Protein 1V74 (pdb70)

Foldseek 3Di:
DFDPQPDDQDHLVQLQVAVVQLVLQVQPDPDDDPVSSVVSVVSVVCLVPDPQWAWFAAAVVQPCWIWIAHPVSQKIWIAHNVGHTHYMHHQDCVDPVSVCCVVHVHD/DPLCVLVVLLVCLLVVVDFLVRSLVVLVVVLVVCPPPPPHDPLSNVLSVQLNVLSVLEDCDPPRDPSRDYRVVSSVSSVVSCVVSVD

InterPro domains:
  IPR016128 Pyosin/cloacin translocation domain [PF03515] (1-309)
  IPR016128 Pyosin/cloacin translocation domain [PF06958] (454-590)
  IPR024440 Colicin D, C-terminal [PF11429] (604-684)
  IPR024575 Cloacin/colicin [PR01295] (144-161)
  IPR024575 Cloacin/colicin [PR01295] (179-198)
  IPR036302 Pyosin/cloacin translocation domain superfamily [SSF69369] (10-311)
  IPR036302 Pyosin/cloacin translocation domain superfamily [SSF69369] (368-619)
  IPR037178 Colicin D, C-terminal domain superfamily [G3DSA:3.10.450.200] (591-697)
  IPR038233 Colicin D/E5 nuclease domain superfamily [SSF102824] (591-697)

Nearest PDB structures (foldseek):
  1tfo-assembly1_A  TM=1.006E+00  e=5.653E-20  Escherichia coli
  5znm-assembly1_A  TM=9.883E-01  e=1.160E-19  Escherichia coli
  5znm-assembly1_B  TM=9.888E-01  e=2.087E-19  Escherichia coli
  1tfk-assembly1_A  TM=1.008E+00  e=7.707E-19  Escherichia coli
  8ey4-assembly1_A  TM=6.887E-01  e=1.406E-03  Escherichia coli O32:H37

B-factor: mean 27.79, std 9.63, range [14.47, 69.94]

Structure (mmCIF, N/CA/C/O backbone):
data_1V74
#
_entry.id   1V74
#
_cell.length_a   62.057
_cell.length_b   62.057
_cell.length_c   147.934
_cell.angle_alpha   90.00
_cell.angle_beta   90.00
_cell.angle_gamma   90.00
#
_symmetry.space_group_name_H-M   'P 41 21 2'
#
loop_
_entity.id
_entity.type
_entity.pdbx_description
1 polymer 'Colicin D'
2 polymer 'Colicin D immunity protein'
3 non-polymer 'PENTAETHYLENE GLYCOL'
4 water water
#
loop_
_atom_site.group_PDB
_atom_site.id
_atom_site.type_symbol
_atom_site.label_atom_id
_atom_site.label_alt_id
_atom_site.label_comp_id
_atom_site.label_asym_id
_atom_site.label_entity_id
_atom_site.label_seq_id
_atom_site.pdbx_PDB_ins_code
_atom_site.Cartn_x
_atom_site.Cartn_y
_atom_site.Cartn_z
_atom_site.occupancy
_atom_site.B_iso_or_equiv
_atom_site.auth_seq_id
_atom_site.auth_comp_id
_atom_site.auth_asym_id
_atom_site.auth_atom_id
_atom_site.pdbx_PDB_model_num
ATOM 1 N N . LEU A 1 1 ? 24.969 13.428 30.692 1.00 48.09 591 LEU A N 1
ATOM 2 C CA . LEU A 1 1 ? 24.044 12.661 29.808 1.00 47.58 591 LEU A CA 1
ATOM 3 C C . LEU A 1 1 ? 22.785 13.482 29.543 1.00 47.03 591 LEU A C 1
ATOM 4 O O . LEU A 1 1 ? 21.951 13.670 30.431 1.00 47.42 591 LEU A O 1
ATOM 9 N N . ASN A 1 2 ? 22.658 13.962 28.310 1.00 45.49 592 ASN A N 1
ATOM 10 C CA . ASN A 1 2 ? 21.523 14.781 27.894 1.00 43.72 592 ASN A CA 1
ATOM 11 C C . ASN A 1 2 ? 20.148 14.152 28.109 1.00 42.01 592 ASN A C 1
ATOM 12 O O . ASN A 1 2 ? 20.015 12.942 28.295 1.00 41.61 592 ASN A O 1
ATOM 17 N N . ASP A 1 3 ? 19.128 15.005 28.069 1.00 39.24 593 ASP A N 1
ATOM 18 C CA . ASP A 1 3 ? 17.738 14.594 28.224 1.00 35.45 593 ASP A CA 1
ATOM 19 C C . ASP A 1 3 ? 17.340 13.727 27.025 1.00 33.03 593 ASP A C 1
ATOM 20 O O . ASP A 1 3 ? 17.895 13.869 25.934 1.00 34.19 593 ASP A O 1
ATOM 25 N N . PRO A 1 4 ? 16.372 12.818 27.210 1.00 30.73 594 PRO A N 1
ATOM 26 C CA . PRO A 1 4 ? 15.918 11.942 26.124 1.00 29.02 594 PRO A CA 1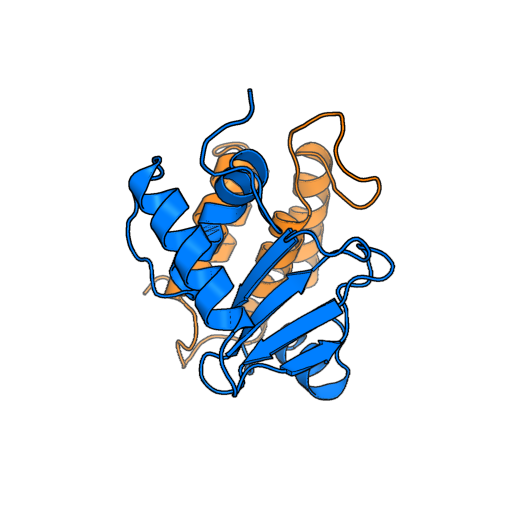
ATOM 27 C C . PRO A 1 4 ? 15.425 12.707 24.894 1.00 28.35 594 PRO A C 1
ATOM 28 O O . PRO A 1 4 ? 15.477 12.194 23.777 1.00 28.84 594 PRO A O 1
ATOM 32 N N . LEU A 1 5 ? 14.942 13.931 25.102 1.00 27.63 595 LEU A N 1
ATOM 33 C CA . LEU A 1 5 ? 14.447 14.748 23.997 1.00 25.07 595 LEU A CA 1
ATOM 34 C C . LEU A 1 5 ? 15.556 15.518 23.290 1.00 24.76 595 LEU A C 1
ATOM 35 O O . LEU A 1 5 ? 15.303 16.217 22.311 1.00 26.02 595 LEU A O 1
ATOM 40 N N . ASP A 1 6 ? 16.784 15.401 23.785 1.00 23.13 596 ASP A N 1
ATOM 41 C CA . ASP A 1 6 ? 17.905 16.075 23.142 1.00 23.60 596 ASP A CA 1
ATOM 42 C C . ASP A 1 6 ? 18.510 15.132 22.111 1.00 23.69 596 ASP A C 1
ATOM 43 O O . ASP A 1 6 ? 19.243 14.212 22.464 1.00 23.79 596 ASP A O 1
ATOM 48 N N . SER A 1 7 ? 18.192 15.353 20.840 1.00 22.47 597 SER A N 1
ATOM 49 C CA . SER A 1 7 ? 18.726 14.524 19.771 1.00 22.76 597 SER A CA 1
ATOM 50 C C . SER A 1 7 ? 18.333 15.106 18.427 1.00 21.74 597 SER A C 1
ATOM 51 O O . SER A 1 7 ? 17.334 15.824 18.315 1.00 21.22 597 SER A O 1
ATOM 54 N N . GLY A 1 8 ? 19.119 14.786 17.406 1.00 17.82 598 GLY A N 1
ATOM 55 C CA . GLY A 1 8 ? 18.832 15.287 16.077 1.00 18.76 598 GLY A CA 1
ATOM 56 C C . GLY A 1 8 ? 18.750 16.801 16.045 1.00 18.75 598 GLY A C 1
ATOM 57 O O . GLY A 1 8 ? 19.670 17.490 16.481 1.00 18.40 598 GLY A O 1
ATOM 58 N N . ARG A 1 9 ? 17.631 17.321 15.552 1.00 18.61 599 ARG A N 1
ATOM 59 C CA . ARG A 1 9 ? 17.445 18.763 15.436 1.00 19.47 599 ARG A CA 1
ATOM 60 C C . ARG A 1 9 ? 16.835 19.398 16.673 1.00 20.81 599 ARG A C 1
ATOM 61 O O . ARG A 1 9 ? 16.605 20.608 16.692 1.00 22.09 599 ARG A O 1
ATOM 69 N N . PHE A 1 10 ? 16.580 18.600 17.704 1.00 20.20 600 PHE A N 1
ATOM 70 C CA . PHE A 1 10 ? 15.917 19.117 18.895 1.00 21.80 600 PHE A CA 1
ATOM 71 C C . PHE A 1 10 ? 16.648 19.060 20.225 1.00 22.11 600 PHE A C 1
ATOM 72 O O . PHE A 1 10 ? 17.644 18.357 20.398 1.00 20.50 600 PHE A O 1
ATOM 80 N N . SER A 1 11 ? 16.110 19.831 21.164 1.00 22.96 601 SER A N 1
ATOM 81 C CA . SER A 1 11 ? 16.587 19.874 22.536 1.00 23.26 601 SER A CA 1
ATOM 82 C C . SER A 1 11 ? 15.298 20.062 23.328 1.00 23.40 601 SER A C 1
ATOM 83 O O . SER A 1 11 ? 14.381 20.747 22.865 1.00 20.42 601 SER A O 1
ATOM 86 N N . ARG A 1 12 ? 15.208 19.438 24.498 1.00 22.17 602 ARG A N 1
ATOM 87 C CA . ARG A 1 12 ? 14.019 19.573 25.326 1.00 23.03 602 ARG A CA 1
ATOM 88 C C . ARG A 1 12 ? 13.795 21.053 25.626 1.00 23.17 602 ARG A C 1
ATOM 89 O O . ARG A 1 12 ? 12.666 21.532 25.646 1.00 21.99 602 ARG A O 1
ATOM 97 N N . LYS A 1 13 ? 14.886 21.773 25.854 1.00 22.43 603 LYS A N 1
ATOM 98 C CA . LYS A 1 13 ? 14.803 23.193 26.173 1.00 24.56 603 LYS A CA 1
ATOM 99 C C . LYS A 1 13 ? 14.067 23.993 25.094 1.00 22.42 603 LYS A C 1
ATOM 100 O O . LYS A 1 13 ? 13.123 24.728 25.396 1.00 21.60 603 LYS A O 1
ATOM 106 N N . GLN A 1 14 ? 14.487 23.838 23.840 1.00 19.77 604 GLN A N 1
ATOM 107 C CA . GLN A 1 14 ? 13.860 24.562 22.735 1.00 18.91 604 GLN A CA 1
ATOM 108 C C . GLN A 1 14 ? 12.396 24.168 22.547 1.00 19.58 604 GLN A C 1
ATOM 109 O O . GLN A 1 14 ? 11.553 25.025 22.290 1.00 18.45 604 GLN A O 1
ATOM 115 N N . LEU A 1 15 ? 12.094 22.876 22.664 1.00 17.78 605 LEU A N 1
ATOM 116 C CA . LEU A 1 15 ? 10.714 22.406 22.525 1.00 18.24 605 LEU A CA 1
ATOM 117 C C . LEU A 1 15 ? 9.830 23.026 23.610 1.00 19.15 605 LEU A C 1
ATOM 118 O O . LEU A 1 15 ? 8.674 23.381 23.360 1.00 18.56 605 LEU A O 1
ATOM 123 N N . ASP A 1 16 ? 10.378 23.146 24.818 1.00 19.15 606 ASP A N 1
ATOM 124 C CA . ASP A 1 16 ? 9.638 23.716 25.937 1.00 20.27 606 ASP A CA 1
ATOM 125 C C . ASP A 1 16 ? 9.332 25.189 25.663 1.00 21.53 606 ASP A C 1
ATOM 126 O O . ASP A 1 16 ? 8.207 25.646 25.870 1.00 20.93 606 ASP A O 1
ATOM 131 N N . LYS A 1 17 ? 10.336 25.921 25.189 1.00 19.99 607 LYS A N 1
ATOM 132 C CA . LYS A 1 17 ? 10.181 27.339 24.867 1.00 22.97 607 LYS A CA 1
ATOM 133 C C . LYS A 1 17 ? 9.130 27.589 23.795 1.00 21.15 607 LYS A C 1
ATOM 134 O O . LYS A 1 17 ? 8.459 28.619 23.804 1.00 19.87 607 LYS A O 1
ATOM 140 N N . LYS A 1 18 ? 9.009 26.656 22.858 1.00 21.05 608 LYS A N 1
ATOM 141 C CA . LYS A 1 18 ? 8.085 26.825 21.744 1.00 20.67 608 LYS A CA 1
ATOM 142 C C . LYS A 1 18 ? 6.793 26.017 21.782 1.00 21.09 608 LYS A C 1
ATOM 143 O O . LYS A 1 18 ? 6.022 26.045 20.820 1.00 21.88 608 LYS A O 1
ATOM 149 N N . TYR A 1 19 ? 6.547 25.311 22.880 1.00 19.52 609 TYR A N 1
ATOM 150 C CA . TYR A 1 19 ? 5.339 24.498 22.998 1.00 20.87 609 TYR A CA 1
ATOM 151 C C . TYR A 1 19 ? 4.078 25.329 22.755 1.00 20.99 609 TYR A C 1
ATOM 152 O O . TYR A 1 19 ? 3.048 24.805 22.329 1.00 20.80 609 TYR A O 1
ATOM 161 N N . LYS A 1 20 ? 4.164 26.624 23.030 1.00 18.98 610 LYS A N 1
ATOM 162 C CA . LYS A 1 20 ? 3.037 27.529 22.827 1.00 17.96 610 LYS A CA 1
ATOM 163 C C . LYS A 1 20 ? 2.492 27.455 21.394 1.00 17.16 610 LYS A C 1
ATOM 164 O O . LYS A 1 20 ? 1.351 27.845 21.134 1.00 17.15 610 LYS A O 1
ATOM 170 N N . HIS A 1 21 ? 3.313 26.963 20.467 1.00 17.59 611 HIS A N 1
ATOM 171 C CA . HIS A 1 21 ? 2.906 26.832 19.063 1.00 18.47 611 HIS A CA 1
ATOM 172 C C . HIS A 1 21 ? 2.412 25.422 18.725 1.00 18.73 611 HIS A C 1
ATOM 173 O O . HIS A 1 21 ? 1.940 25.175 17.615 1.00 20.55 611 HIS A O 1
ATOM 180 N N . ALA A 1 22 ? 2.522 24.499 19.674 1.00 19.32 612 ALA A N 1
ATOM 181 C CA . ALA A 1 22 ? 2.104 23.119 19.433 1.00 21.34 612 ALA A CA 1
ATOM 182 C C . ALA A 1 22 ? 0.671 23.008 18.920 1.00 21.90 612 ALA A C 1
ATOM 183 O O . ALA A 1 22 ? 0.346 22.087 18.173 1.00 22.91 612 ALA A O 1
ATOM 185 N N . GLY A 1 23 ? -0.178 23.947 19.325 1.00 22.23 613 GLY A N 1
ATOM 186 C CA . GLY A 1 23 ? -1.565 23.931 18.898 1.00 22.41 613 GLY A CA 1
ATOM 187 C C . GLY A 1 23 ? -1.729 24.104 17.403 1.00 23.14 613 GLY A C 1
ATOM 188 O O . GLY A 1 23 ? -2.742 23.698 16.835 1.00 24.19 613 GLY A O 1
ATOM 189 N N . ASP A 1 24 ? -0.739 24.711 16.758 1.00 21.38 614 ASP A N 1
ATOM 190 C CA . ASP A 1 24 ? -0.797 24.915 15.315 1.00 20.96 614 ASP A CA 1
ATOM 191 C C . ASP A 1 24 ? -0.494 23.617 14.579 1.00 19.39 614 ASP A C 1
ATOM 192 O O . ASP A 1 24 ? -0.781 23.490 13.391 1.00 19.39 614 ASP A O 1
ATOM 197 N N . PHE A 1 25 ? 0.088 22.661 15.296 1.00 20.84 615 PHE A N 1
ATOM 198 C CA . PHE A 1 25 ? 0.464 21.378 14.715 1.00 22.46 615 PHE A CA 1
ATOM 199 C C . PHE A 1 25 ? -0.410 20.212 15.181 1.00 23.81 615 PHE A C 1
ATOM 200 O O . PHE A 1 25 ? 0.066 19.079 15.301 1.00 22.13 615 PHE A O 1
ATOM 208 N N . GLY A 1 26 ? -1.680 20.497 15.455 1.00 23.39 616 GLY A N 1
ATOM 209 C CA . GLY A 1 26 ? -2.600 19.454 15.881 1.00 26.26 616 GLY A CA 1
ATOM 210 C C . GLY A 1 26 ? -2.493 18.949 17.312 1.00 28.60 616 GLY A C 1
ATOM 211 O O . GLY A 1 26 ? -3.060 17.906 17.639 1.00 29.37 616 GLY A O 1
ATOM 212 N N . ILE A 1 27 ? -1.776 19.666 18.169 1.00 27.10 617 ILE A N 1
ATOM 213 C CA . ILE A 1 27 ? -1.641 19.244 19.559 1.00 28.24 617 ILE A CA 1
ATOM 214 C C . ILE A 1 27 ? -2.369 20.220 20.482 1.00 30.81 617 ILE A C 1
ATOM 215 O O . ILE A 1 27 ? -1.826 21.261 20.859 1.00 30.31 617 ILE A O 1
ATOM 220 N N . SER A 1 28 ? -3.601 19.874 20.847 1.00 31.10 618 SER A N 1
ATOM 221 C CA . SER A 1 28 ? -4.418 20.732 21.697 1.00 31.31 618 SER A CA 1
ATOM 222 C C . SER A 1 28 ? -4.158 20.598 23.193 1.00 31.97 618 SER A C 1
ATOM 223 O O . SER A 1 28 ? -4.726 21.345 23.986 1.00 31.43 618 SER A O 1
ATOM 226 N N . ASP A 1 29 ? -3.307 19.655 23.584 1.00 31.44 619 ASP A N 1
ATOM 227 C CA . ASP A 1 29 ? -3.011 19.464 24.999 1.00 30.65 619 ASP A CA 1
ATOM 228 C C . ASP A 1 29 ? -2.588 20.786 25.636 1.00 30.76 619 ASP A C 1
ATOM 229 O O . ASP A 1 29 ? -1.681 21.458 25.146 1.00 28.97 619 ASP A O 1
ATOM 234 N N . THR A 1 30 ? -3.251 21.161 26.726 1.00 28.60 620 THR A N 1
ATOM 235 C CA . THR A 1 30 ? -2.927 22.409 27.408 1.00 29.66 620 THR A CA 1
ATOM 236 C C . THR A 1 30 ? -1.758 22.229 28.366 1.00 29.63 620 THR A C 1
ATOM 237 O O . THR A 1 30 ? -1.046 23.183 28.674 1.00 29.02 620 THR A O 1
ATOM 241 N N . LYS A 1 31 ? -1.559 21.002 28.835 1.00 29.26 621 LYS A N 1
ATOM 242 C CA . LYS A 1 31 ? -0.473 20.718 29.758 1.00 31.14 621 LYS A CA 1
ATOM 243 C C . LYS A 1 31 ? 0.855 20.560 29.033 1.00 29.92 621 LYS A C 1
ATOM 244 O O . LYS A 1 31 ? 0.921 19.960 27.962 1.00 29.34 621 LYS A O 1
ATOM 250 N N . LYS A 1 32 ? 1.909 21.110 29.624 1.00 28.74 622 LYS A N 1
ATOM 251 C CA . LYS A 1 32 ? 3.241 21.023 29.046 1.00 29.33 622 LYS A CA 1
ATOM 252 C C . LYS A 1 32 ? 4.101 20.125 29.925 1.00 29.23 622 LYS A C 1
ATOM 253 O O . LYS A 1 32 ? 4.529 20.524 31.004 1.00 30.55 622 LYS A O 1
ATOM 259 N N . ASN A 1 33 ? 4.334 18.903 29.464 1.00 29.64 623 ASN A N 1
ATOM 260 C CA . ASN A 1 33 ? 5.145 17.941 30.198 1.00 29.45 623 ASN A CA 1
ATOM 261 C C . ASN A 1 33 ? 5.917 17.101 29.190 1.00 29.51 623 ASN A C 1
ATOM 262 O O . ASN A 1 33 ? 5.818 17.331 27.988 1.00 28.52 623 ASN A O 1
ATOM 267 N N . ARG A 1 34 ? 6.683 16.129 29.674 1.00 30.30 624 ARG A N 1
ATOM 268 C CA . ARG A 1 34 ? 7.464 15.286 28.778 1.00 31.45 624 ARG A CA 1
ATOM 269 C C . ARG A 1 34 ? 6.612 14.661 27.679 1.00 30.90 624 ARG A C 1
ATOM 270 O O . ARG A 1 34 ? 7.014 14.643 26.514 1.00 30.30 624 ARG A O 1
ATOM 278 N N . GLU A 1 35 ? 5.434 14.159 28.040 1.00 29.53 625 GLU A N 1
ATOM 279 C CA . GLU A 1 35 ? 4.562 13.531 27.055 1.00 29.36 625 GLU A CA 1
ATOM 280 C C . GLU A 1 35 ? 4.129 14.486 25.948 1.00 27.22 625 GLU A C 1
ATOM 281 O O . GLU A 1 35 ? 4.213 14.149 24.767 1.00 26.71 625 GLU A O 1
ATOM 287 N N . THR A 1 36 ? 3.665 15.675 26.320 1.00 24.40 626 THR A N 1
ATOM 288 C CA . THR A 1 36 ? 3.215 16.634 25.313 1.00 23.77 626 THR A CA 1
ATOM 289 C C . THR A 1 36 ? 4.375 17.253 24.534 1.00 23.09 626 THR A C 1
ATOM 290 O O . THR A 1 36 ? 4.229 17.581 23.355 1.00 23.70 626 THR A O 1
ATOM 294 N N . LEU A 1 37 ? 5.526 17.414 25.180 1.00 21.50 627 LEU A N 1
ATOM 295 C CA . LEU A 1 37 ? 6.680 17.957 24.474 1.00 22.09 627 LEU A CA 1
ATOM 296 C C . LEU A 1 37 ? 7.102 16.925 23.427 1.00 21.48 627 LEU A C 1
ATOM 297 O O . LEU A 1 37 ? 7.563 17.275 22.342 1.00 21.27 627 LEU A O 1
ATOM 302 N N . THR A 1 38 ? 6.931 15.650 23.761 1.00 21.73 628 THR A N 1
ATOM 303 C CA . THR A 1 38 ? 7.270 14.568 22.843 1.00 22.14 628 THR A CA 1
ATOM 304 C C . THR A 1 38 ? 6.296 14.583 21.669 1.00 22.39 628 THR A C 1
ATOM 305 O O . THR A 1 38 ? 6.692 14.382 20.520 1.00 22.88 628 THR A O 1
ATOM 309 N N . L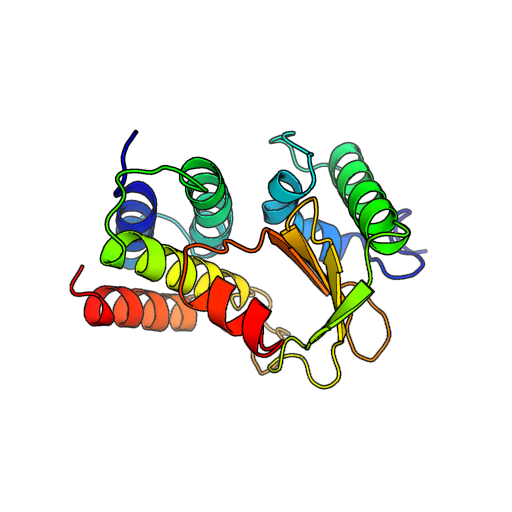YS A 1 39 ? 5.019 14.822 21.955 1.00 22.18 629 LYS A N 1
ATOM 310 C CA . LYS A 1 39 ? 4.026 14.884 20.890 1.00 22.24 629 LYS A CA 1
ATOM 311 C C . LYS A 1 39 ? 4.392 16.015 19.933 1.00 21.37 629 LYS A C 1
ATOM 312 O O . LYS A 1 39 ? 4.288 15.869 18.716 1.00 20.77 629 LYS A O 1
ATOM 318 N N . PHE A 1 40 ? 4.820 17.141 20.501 1.00 20.09 630 PHE A N 1
AT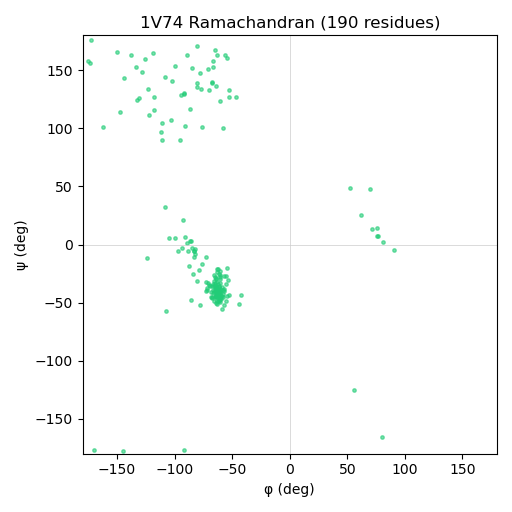OM 319 C CA . PHE A 1 40 ? 5.211 18.318 19.726 1.00 19.56 630 PHE A CA 1
ATOM 320 C C . PHE A 1 40 ? 6.421 17.974 18.854 1.00 18.96 630 PHE A C 1
ATOM 321 O O . PHE A 1 40 ? 6.417 18.236 17.651 1.00 21.48 630 PHE A O 1
ATOM 329 N N . ARG A 1 41 ? 7.439 17.365 19.461 1.00 18.84 631 ARG A N 1
ATOM 330 C CA . ARG A 1 41 ? 8.656 16.965 18.746 1.00 18.79 631 ARG A CA 1
ATOM 331 C C . ARG A 1 41 ? 8.267 16.068 17.569 1.00 19.64 631 ARG A C 1
ATOM 332 O O . ARG A 1 41 ? 8.698 16.290 16.432 1.00 19.69 631 ARG A O 1
ATOM 340 N N . ASP A 1 42 ? 7.432 15.068 17.834 1.00 19.19 632 ASP A N 1
ATOM 341 C CA . ASP A 1 42 ? 6.993 14.163 16.773 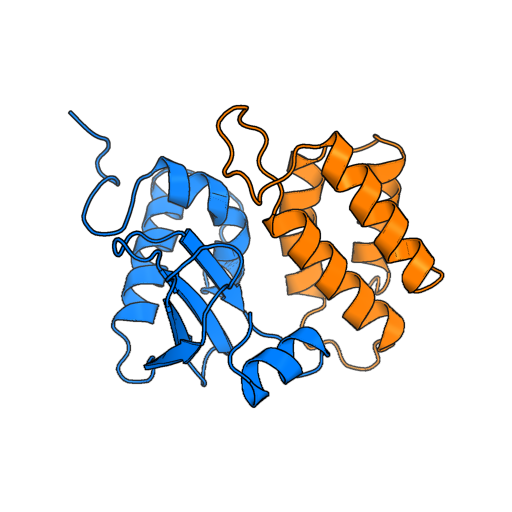1.00 20.71 632 ASP A CA 1
ATOM 342 C C . ASP A 1 42 ? 6.221 14.895 15.673 1.00 21.37 632 ASP A C 1
ATOM 343 O O . ASP A 1 42 ? 6.382 14.597 14.488 1.00 22.01 632 ASP A O 1
ATOM 348 N N . ALA A 1 43 ? 5.377 15.847 16.063 1.00 20.78 633 ALA A N 1
ATOM 349 C CA . ALA A 1 43 ? 4.584 16.601 15.092 1.00 19.94 633 ALA A CA 1
ATOM 350 C C . ALA A 1 43 ? 5.463 17.462 14.189 1.00 19.91 633 ALA A C 1
ATOM 351 O O . ALA A 1 43 ? 5.164 17.646 13.007 1.00 20.56 633 ALA A O 1
ATOM 353 N N . ILE A 1 44 ? 6.541 18.001 14.745 1.00 19.86 634 ILE A N 1
ATOM 354 C CA . ILE A 1 44 ? 7.450 18.819 13.955 1.00 19.71 634 ILE A CA 1
ATOM 355 C C . ILE A 1 44 ? 8.161 17.924 12.934 1.00 20.55 634 ILE A C 1
ATOM 356 O O . ILE A 1 44 ? 8.275 18.278 11.759 1.00 18.66 634 ILE A O 1
ATOM 361 N N . GLU A 1 45 ? 8.632 16.763 13.383 1.00 23.83 635 GLU A N 1
ATOM 362 C CA . GLU A 1 45 ? 9.309 15.825 12.488 1.00 25.75 635 GLU A CA 1
ATOM 363 C C . GLU A 1 45 ? 8.364 15.385 11.371 1.00 24.76 635 GLU A C 1
ATOM 364 O O . GLU A 1 45 ? 8.775 15.243 10.219 1.00 23.41 635 GLU A O 1
ATOM 370 N N . GLU A 1 46 ? 7.098 15.158 11.717 1.00 25.49 636 GLU A N 1
ATOM 371 C CA . GLU A 1 46 ? 6.107 14.744 10.729 1.00 25.74 636 GLU A CA 1
ATOM 372 C C . GLU A 1 46 ? 5.922 15.839 9.682 1.00 24.31 636 GLU A C 1
ATOM 373 O O . GLU A 1 46 ? 5.771 15.553 8.490 1.00 23.17 636 GLU A O 1
ATOM 379 N N . HIS A 1 47 ? 5.944 17.092 10.128 1.00 21.18 637 HIS A N 1
ATOM 380 C CA . HIS A 1 47 ? 5.817 18.226 9.216 1.00 21.27 637 HIS A CA 1
ATOM 381 C C . HIS A 1 47 ? 7.011 18.237 8.265 1.00 20.79 637 HIS A C 1
ATOM 382 O O . HIS A 1 47 ? 6.851 18.308 7.051 1.00 22.39 637 HIS A O 1
ATOM 389 N N . LEU A 1 48 ? 8.212 18.166 8.828 1.00 21.34 638 LEU A N 1
ATOM 390 C CA . LEU A 1 48 ? 9.431 18.192 8.028 1.00 22.44 638 LEU A CA 1
ATOM 391 C C . LEU A 1 48 ? 9.557 17.023 7.052 1.00 22.92 638 LEU A C 1
ATOM 392 O O . LEU A 1 48 ? 10.055 17.191 5.942 1.00 22.11 638 LEU A O 1
ATOM 397 N N . SER A 1 49 ? 9.106 15.844 7.471 1.00 24.39 639 SER A N 1
ATOM 398 C CA . SER A 1 49 ? 9.194 14.646 6.645 1.00 25.51 639 SER A CA 1
ATOM 399 C C . SER A 1 49 ? 8.078 14.503 5.620 1.00 25.98 639 SER A C 1
ATOM 400 O O . SER A 1 49 ? 8.128 13.617 4.776 1.00 27.44 639 SER A O 1
ATOM 403 N N . ASP A 1 50 ? 7.073 15.367 5.696 1.00 26.44 640 ASP A N 1
ATOM 404 C CA . ASP A 1 50 ? 5.946 15.314 4.768 1.00 27.21 640 ASP A CA 1
ATOM 405 C C . ASP A 1 50 ? 6.422 15.588 3.344 1.00 27.80 640 ASP A C 1
ATOM 406 O O . ASP A 1 50 ? 7.215 16.501 3.113 1.00 24.77 640 ASP A O 1
ATOM 411 N N . LYS A 1 51 ? 5.938 14.803 2.387 1.00 28.36 641 LYS A N 1
ATOM 412 C CA . LYS A 1 51 ? 6.334 15.004 0.997 1.00 29.95 641 LYS A CA 1
ATOM 413 C C . LYS A 1 51 ? 5.836 16.354 0.486 1.00 28.53 641 LYS A C 1
ATOM 414 O O . LYS A 1 51 ? 6.454 16.956 -0.389 1.00 28.79 641 LYS A O 1
ATOM 420 N N . ASP A 1 52 ? 4.729 16.839 1.044 1.00 26.59 642 ASP A N 1
ATOM 421 C CA . ASP A 1 52 ? 4.177 18.122 0.617 1.00 25.30 642 ASP A CA 1
ATOM 422 C C . ASP A 1 52 ? 4.852 19.324 1.276 1.00 24.29 642 ASP A C 1
ATOM 423 O O . ASP A 1 52 ? 4.522 20.475 0.968 1.00 24.39 642 ASP A O 1
ATOM 428 N N . THR A 1 53 ? 5.780 19.063 2.191 1.00 21.96 643 THR A N 1
ATOM 429 C CA . THR A 1 53 ? 6.496 20.143 2.861 1.00 21.25 643 THR A CA 1
ATOM 430 C C . THR A 1 53 ? 7.764 20.421 2.057 1.00 21.70 643 THR A C 1
ATOM 431 O O . THR A 1 53 ? 8.511 19.498 1.728 1.00 20.83 643 THR A O 1
ATOM 435 N N . VAL A 1 54 ? 7.993 21.692 1.733 1.00 20.11 644 VAL A N 1
ATOM 436 C CA . VAL A 1 54 ? 9.159 22.083 0.946 1.00 20.60 644 VAL A CA 1
ATOM 437 C C . VAL A 1 54 ? 9.807 23.355 1.480 1.00 20.42 644 VAL A C 1
ATOM 438 O O . VAL A 1 54 ? 9.189 24.101 2.245 1.00 21.08 644 VAL A O 1
ATOM 442 N N . GLU A 1 55 ? 11.046 23.605 1.063 1.00 18.97 645 GLU A N 1
ATOM 443 C CA . GLU A 1 55 ? 11.755 24.801 1.499 1.00 18.61 645 GLU A CA 1
ATOM 444 C C . GLU A 1 55 ? 11.086 26.033 0.913 1.00 18.98 645 GLU A C 1
ATOM 445 O O . GLU A 1 55 ? 10.672 26.031 -0.246 1.00 18.09 645 GLU A O 1
ATOM 451 N N . LYS A 1 56 ? 10.975 27.085 1.716 1.00 17.70 646 LYS A N 1
ATOM 452 C CA . LYS A 1 56 ? 10.374 28.320 1.241 1.00 18.30 646 LYS A CA 1
ATOM 453 C C . LYS A 1 56 ? 10.719 29.500 2.125 1.00 18.34 646 LYS A C 1
ATOM 454 O O . LYS A 1 56 ? 10.147 29.669 3.198 1.00 19.33 646 LYS A O 1
ATOM 460 N N . GLY A 1 57 ? 11.679 30.300 1.675 1.00 19.27 647 GLY A N 1
ATOM 461 C CA . GLY A 1 57 ? 12.053 31.489 2.413 1.00 20.98 647 GLY A CA 1
ATOM 462 C C . GLY A 1 57 ? 12.968 31.341 3.610 1.00 22.90 647 GLY A C 1
ATOM 463 O O . GLY A 1 57 ? 13.597 30.299 3.830 1.00 20.09 647 GLY A O 1
ATOM 464 N N . THR A 1 58 ? 13.022 32.411 4.397 1.00 21.71 648 THR A N 1
ATOM 465 C CA . THR A 1 58 ? 13.878 32.464 5.567 1.00 21.46 648 THR A CA 1
ATOM 466 C C . THR A 1 58 ? 13.277 33.360 6.646 1.00 22.14 648 THR A C 1
ATOM 467 O O . THR A 1 58 ? 12.331 34.111 6.397 1.00 23.96 648 THR A O 1
ATOM 471 N N . TYR A 1 59 ? 13.823 33.252 7.853 1.00 22.84 649 TYR A N 1
ATOM 472 C CA . TYR A 1 59 ? 13.417 34.080 8.985 1.00 21.74 649 TYR A CA 1
ATOM 473 C C . TYR A 1 59 ? 14.681 34.924 9.115 1.00 21.75 649 TYR A C 1
ATOM 474 O O . TYR A 1 59 ? 15.615 34.555 9.824 1.00 20.30 649 TYR A O 1
ATOM 483 N N . ARG A 1 60 ? 14.706 36.052 8.407 1.00 21.77 650 ARG A N 1
ATOM 484 C CA . ARG A 1 60 ? 15.885 36.910 8.356 1.00 25.21 650 ARG A CA 1
ATOM 485 C C . ARG A 1 60 ? 16.670 37.182 9.633 1.00 24.13 650 ARG A C 1
ATOM 486 O O . ARG A 1 60 ? 17.902 37.150 9.608 1.00 25.06 650 ARG A O 1
ATOM 494 N N . ARG A 1 61 ? 15.986 37.454 10.739 1.00 22.52 651 ARG A N 1
ATOM 495 C CA . ARG A 1 61 ? 16.686 37.721 11.993 1.00 23.89 651 ARG A CA 1
ATOM 496 C C . ARG A 1 61 ? 17.630 36.580 12.362 1.00 24.26 651 ARG A C 1
ATOM 497 O O . ARG A 1 61 ? 18.687 36.802 12.946 1.00 22.48 651 ARG A O 1
ATOM 505 N N . GLU A 1 62 ? 17.243 35.356 12.020 1.00 23.75 652 GLU A N 1
ATOM 506 C CA . GLU A 1 62 ? 18.084 34.194 12.291 1.00 24.55 652 GLU A CA 1
ATOM 507 C C . GLU A 1 62 ? 18.864 33.956 10.994 1.00 26.18 652 GLU A C 1
ATOM 508 O O . GLU A 1 62 ? 18.411 33.246 10.098 1.00 25.62 652 GLU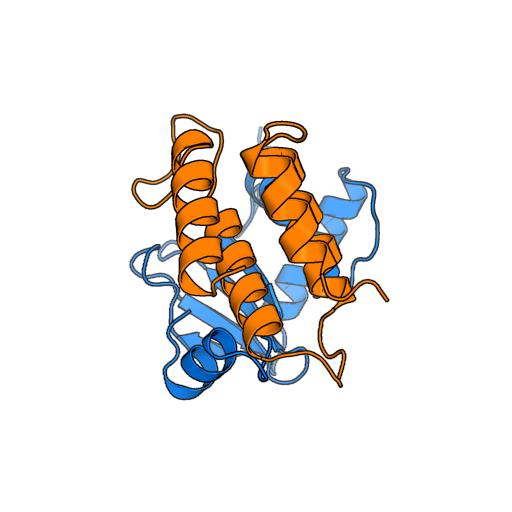 A O 1
ATOM 514 N N . LYS A 1 63 ? 20.032 34.585 10.899 1.00 28.76 653 LYS A N 1
ATOM 515 C CA . LYS A 1 63 ? 20.880 34.498 9.713 1.00 29.42 653 LYS A CA 1
ATOM 516 C C . LYS A 1 63 ? 21.106 33.110 9.144 1.00 27.43 653 LYS A C 1
ATOM 517 O O . LYS A 1 63 ? 21.539 32.206 9.849 1.00 26.10 653 LYS A O 1
ATOM 523 N N . GLY A 1 64 ? 20.831 32.960 7.850 1.00 26.61 654 GLY A N 1
ATOM 524 C CA . GLY A 1 64 ? 21.039 31.687 7.186 1.00 25.42 654 GLY A CA 1
ATOM 525 C C . GLY A 1 64 ? 19.987 30.635 7.468 1.00 24.96 654 GLY A C 1
ATOM 526 O O . GLY A 1 64 ? 20.134 29.483 7.059 1.00 23.69 654 GLY A O 1
ATOM 527 N N . SER A 1 65 ? 18.923 31.023 8.163 1.00 23.39 655 SER A N 1
ATOM 528 C CA . SER A 1 65 ? 17.858 30.082 8.480 1.00 21.95 655 SER A CA 1
ATOM 529 C C . SER A 1 65 ? 17.060 29.727 7.227 1.00 21.55 655 SER A C 1
ATOM 530 O O . SER A 1 65 ? 16.953 30.524 6.297 1.00 21.61 655 SER A O 1
ATOM 533 N N . LYS A 1 66 ? 16.509 28.520 7.206 1.00 19.81 656 LYS A N 1
ATOM 534 C CA . LYS A 1 66 ? 15.693 28.072 6.085 1.00 18.95 656 LYS A CA 1
ATOM 535 C C . LYS A 1 66 ? 14.342 27.678 6.660 1.00 19.08 656 LYS A C 1
ATOM 536 O O . LYS A 1 66 ? 14.268 26.997 7.681 1.00 19.77 656 LYS A O 1
ATOM 542 N N . VAL A 1 67 ? 13.278 28.131 6.011 1.00 19.58 657 VAL A N 1
ATOM 543 C CA . VAL A 1 67 ? 11.927 27.839 6.453 1.00 18.14 657 VAL A CA 1
ATOM 544 C C . VAL A 1 67 ? 11.336 26.738 5.591 1.00 18.91 657 VAL A C 1
ATOM 545 O O . VAL A 1 67 ? 11.551 26.709 4.378 1.00 18.89 657 VAL A O 1
ATOM 549 N N . TYR A 1 68 ? 10.598 25.831 6.221 1.00 17.93 658 TYR A N 1
ATOM 550 C CA . TYR A 1 68 ? 9.963 24.725 5.513 1.00 17.72 658 TYR A CA 1
ATOM 551 C C . TYR A 1 68 ? 8.456 24.857 5.668 1.00 17.82 658 TYR A C 1
ATOM 552 O O . TYR A 1 68 ? 7.916 24.774 6.768 1.00 19.46 658 TYR A O 1
ATOM 561 N N . PHE A 1 69 ? 7.796 25.072 4.535 1.00 18.43 659 PHE A N 1
ATOM 562 C CA . PHE A 1 69 ? 6.360 25.308 4.458 1.00 18.86 659 PHE A CA 1
ATOM 563 C C . PHE A 1 69 ? 5.527 24.166 3.873 1.00 20.19 659 PHE A C 1
ATOM 564 O O . PHE A 1 69 ? 5.963 23.471 2.956 1.00 20.64 659 PHE A O 1
ATOM 572 N N . ASN A 1 70 ? 4.322 23.991 4.412 1.00 21.25 660 ASN A N 1
ATOM 573 C CA . ASN A 1 70 ? 3.382 22.972 3.937 1.00 22.55 660 ASN A CA 1
ATOM 574 C C . ASN A 1 70 ? 2.101 23.711 3.541 1.00 23.84 660 ASN A C 1
ATOM 575 O O . ASN A 1 70 ? 1.398 24.246 4.398 1.00 24.06 660 ASN A O 1
ATOM 580 N N . PRO A 1 71 ? 1.787 23.754 2.233 1.00 24.64 661 PRO A N 1
ATOM 581 C CA . PRO A 1 71 ? 0.596 24.436 1.706 1.00 25.61 661 PRO A CA 1
ATOM 582 C C . PRO A 1 71 ? -0.744 23.915 2.218 1.00 27.05 661 PRO A C 1
ATOM 583 O O . PRO A 1 71 ? -1.744 24.631 2.182 1.00 28.25 661 PRO A O 1
ATOM 587 N N . ASN A 1 72 ? -0.764 22.672 2.684 1.00 26.14 662 ASN A N 1
ATOM 588 C CA . ASN A 1 72 ? -1.996 22.062 3.177 1.00 27.41 662 ASN A CA 1
ATOM 589 C C . ASN A 1 72 ? -2.358 22.535 4.578 1.00 26.50 662 ASN A C 1
ATOM 590 O O . ASN A 1 72 ? -3.482 22.977 4.816 1.00 26.45 662 ASN A O 1
ATOM 595 N N . THR A 1 73 ? -1.405 22.442 5.501 1.00 23.79 663 THR A N 1
ATOM 596 C CA . THR A 1 73 ? -1.634 22.871 6.877 1.00 22.37 663 THR A CA 1
ATOM 597 C C . THR A 1 73 ? -1.321 24.358 7.041 1.00 21.76 663 THR A C 1
ATOM 598 O O . THR A 1 73 ? -1.761 24.986 8.002 1.00 22.78 663 THR A O 1
ATOM 602 N N . MET A 1 74 ? -0.560 24.910 6.099 1.00 21.92 664 MET A N 1
ATOM 603 C CA . MET A 1 74 ? -0.147 26.314 6.138 1.00 22.92 664 MET A CA 1
ATOM 604 C C . MET A 1 74 ? 0.895 26.551 7.241 1.00 22.79 664 MET A C 1
ATOM 605 O O . MET A 1 74 ? 1.200 27.693 7.593 1.00 21.93 664 MET A O 1
ATOM 610 N N . ASN A 1 75 ? 1.455 25.473 7.779 1.00 21.15 665 ASN A N 1
ATOM 611 C CA . ASN A 1 75 ? 2.462 25.613 8.823 1.00 20.87 665 ASN A CA 1
ATOM 612 C C . ASN A 1 75 ? 3.863 25.819 8.273 1.00 20.22 665 ASN A C 1
ATOM 613 O O . ASN A 1 75 ? 4.184 25.382 7.170 1.00 19.95 665 ASN A O 1
ATOM 618 N N . VAL A 1 76 ? 4.689 26.502 9.056 1.00 20.39 666 VAL A N 1
ATOM 619 C CA . VAL A 1 76 ? 6.080 26.730 8.700 1.00 19.02 666 VAL A CA 1
ATOM 620 C C . VAL A 1 76 ? 6.909 26.296 9.895 1.00 20.48 666 VAL A C 1
ATOM 621 O O . VAL A 1 76 ? 6.464 26.395 11.046 1.00 20.47 666 VAL A O 1
ATOM 625 N N . VAL A 1 77 ? 8.105 25.800 9.618 1.00 18.76 667 VAL A N 1
ATOM 626 C CA . VAL A 1 77 ? 9.025 25.402 10.667 1.00 18.22 667 VAL A CA 1
ATOM 627 C C . VAL A 1 77 ? 10.346 26.053 10.286 1.00 19.09 667 VAL A C 1
ATOM 628 O O . VAL A 1 77 ? 10.826 25.895 9.161 1.00 18.50 667 VAL A O 1
ATOM 632 N N . ILE A 1 78 ? 10.914 26.807 11.217 1.00 18.43 668 ILE A N 1
ATOM 633 C CA . ILE A 1 78 ? 12.169 27.498 10.975 1.00 17.54 668 ILE A CA 1
ATOM 634 C C . ILE A 1 78 ? 13.341 26.663 11.469 1.00 18.88 668 ILE A C 1
ATOM 635 O O . ILE A 1 78 ? 13.357 26.219 12.613 1.00 19.63 668 ILE A O 1
ATOM 640 N N . ILE A 1 79 ? 14.317 26.466 10.592 1.00 19.59 669 ILE A N 1
ATOM 641 C CA . ILE A 1 79 ? 15.516 25.699 10.900 1.00 17.64 669 ILE A CA 1
ATOM 642 C C . ILE A 1 79 ? 16.722 26.624 10.773 1.00 18.12 669 ILE A C 1
ATOM 643 O O . ILE A 1 79 ? 16.897 27.291 9.755 1.00 16.90 669 ILE A O 1
ATOM 648 N N . LYS A 1 80 ? 17.537 26.675 11.823 1.00 18.01 670 LYS A N 1
ATOM 649 C CA . LYS A 1 80 ? 18.722 27.528 11.844 1.00 19.61 670 LYS A CA 1
ATOM 650 C C . LYS A 1 80 ? 19.720 27.059 10.795 1.00 19.32 670 LYS A C 1
ATOM 651 O O . LYS A 1 80 ? 19.583 25.962 10.247 1.00 18.41 670 LYS A O 1
ATOM 657 N N . SER A 1 81 ? 20.723 27.882 10.509 1.00 18.51 671 SER A N 1
ATOM 658 C CA . SER A 1 81 ? 21.719 27.499 9.512 1.00 20.59 671 SER A CA 1
ATOM 659 C C . SER A 1 81 ? 22.445 26.213 9.917 1.00 20.28 671 SER A C 1
ATOM 660 O O . SER A 1 81 ? 22.934 25.481 9.057 1.00 20.65 671 SER A O 1
ATOM 663 N N . ASN A 1 82 ? 22.512 25.930 11.216 1.00 19.32 672 ASN A N 1
ATOM 664 C CA . ASN A 1 82 ? 23.189 24.713 11.666 1.00 19.88 672 ASN A CA 1
ATOM 665 C C . ASN A 1 82 ? 22.261 23.500 11.654 1.00 20.04 672 ASN A C 1
ATOM 666 O O . ASN A 1 82 ? 22.653 22.406 12.061 1.00 19.36 672 ASN A O 1
ATOM 671 N N . GLY A 1 83 ? 21.030 23.701 11.192 1.00 19.42 673 GLY A N 1
ATOM 672 C CA . GLY A 1 83 ? 20.084 22.601 11.106 1.00 17.58 673 GLY A CA 1
ATOM 673 C C . GLY A 1 83 ? 19.197 22.359 12.311 1.00 17.96 673 GLY A C 1
ATOM 674 O O . GLY A 1 83 ? 18.314 21.506 12.263 1.00 18.74 673 GLY A O 1
ATOM 675 N N . GLU A 1 84 ? 19.418 23.099 13.390 1.00 17.32 674 GLU A N 1
ATOM 676 C CA . GLU A 1 84 ? 18.615 22.922 14.592 1.00 20.10 674 GLU A CA 1
ATOM 677 C C . GLU A 1 84 ? 17.244 23.579 14.475 1.00 20.40 674 GLU A C 1
ATOM 678 O O . GLU A 1 84 ? 17.080 24.603 13.808 1.00 19.65 674 GLU A O 1
ATOM 684 N N . PHE A 1 85 ? 16.262 22.973 15.132 1.00 19.41 675 PHE A N 1
ATOM 685 C CA . PHE A 1 85 ? 14.897 23.485 15.135 1.00 18.81 675 PHE A CA 1
ATOM 686 C C . PHE A 1 85 ? 14.843 24.782 15.943 1.00 17.84 675 PHE A C 1
ATOM 687 O O . PHE A 1 85 ? 15.376 24.847 17.051 1.00 16.84 675 PHE A O 1
ATOM 695 N N . LEU A 1 86 ? 14.201 25.808 15.394 1.00 17.88 676 LEU A N 1
ATOM 696 C CA . LEU A 1 86 ? 14.073 27.090 16.092 1.00 18.92 676 LEU A CA 1
ATOM 697 C C . LEU A 1 86 ? 12.647 27.309 16.579 1.00 19.06 676 LEU A C 1
ATOM 698 O O . LEU A 1 86 ? 12.408 27.510 17.770 1.00 19.49 676 LEU A O 1
ATOM 703 N N . SER A 1 87 ? 11.700 27.276 15.648 1.00 18.91 677 SER A N 1
ATOM 704 C CA . SER A 1 87 ? 10.301 27.503 15.991 1.00 19.21 677 SER A CA 1
ATOM 705 C C . SER A 1 87 ? 9.411 27.162 14.799 1.00 18.88 677 SER A C 1
ATOM 706 O O . SER A 1 87 ? 9.890 26.697 13.765 1.00 18.08 677 SER A O 1
ATOM 709 N N . GLY A 1 88 ? 8.112 27.397 14.955 1.00 19.09 678 GLY A N 1
ATOM 710 C CA . GLY A 1 88 ? 7.166 27.119 13.892 1.00 18.38 678 GLY A CA 1
ATOM 711 C C . GLY A 1 88 ? 5.771 27.573 14.277 1.00 19.26 678 GLY A C 1
ATOM 712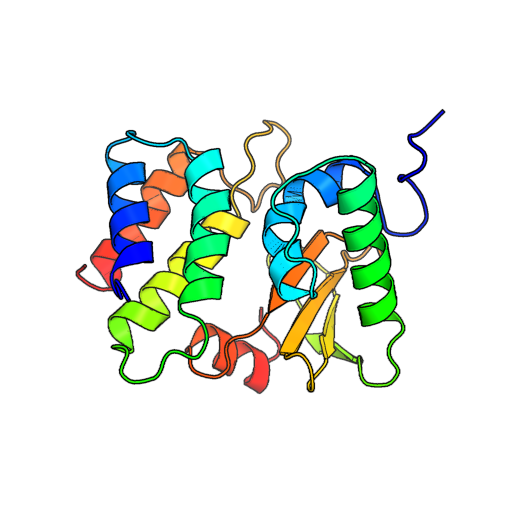 O O . GLY A 1 88 ? 5.472 27.733 15.461 1.00 20.14 678 GLY A O 1
ATOM 713 N N . TRP A 1 89 ? 4.917 27.797 13.285 1.00 18.90 679 TRP A N 1
ATOM 714 C CA . TRP A 1 89 ? 3.549 28.228 13.543 1.00 19.42 679 TRP A CA 1
ATOM 715 C C . TRP A 1 89 ? 2.754 28.236 12.250 1.00 20.43 679 TRP A C 1
ATOM 716 O O . TRP A 1 89 ? 3.301 27.974 11.177 1.00 19.91 679 TRP A O 1
ATOM 727 N N . LYS A 1 90 ? 1.462 28.536 12.349 1.00 20.73 680 LYS A N 1
ATOM 728 C CA . LYS A 1 90 ? 0.612 28.545 11.171 1.00 21.58 680 LYS A CA 1
ATOM 729 C C . LYS A 1 90 ? 0.538 29.922 10.509 1.00 23.32 680 LYS A C 1
ATOM 730 O O . LYS A 1 90 ? 0.316 30.938 11.169 1.00 23.53 680 LYS A O 1
ATOM 736 N N . ILE A 1 91 ? 0.748 29.938 9.196 1.00 21.73 681 ILE A N 1
ATOM 737 C CA . ILE A 1 91 ? 0.697 31.155 8.398 1.00 22.09 681 ILE A CA 1
ATOM 738 C C . ILE A 1 91 ? -0.764 31.535 8.158 1.00 24.15 681 ILE A C 1
ATOM 739 O O . ILE A 1 91 ? -1.573 30.677 7.814 1.00 24.13 681 ILE A O 1
ATOM 744 N N . ASN A 1 92 ? -1.103 32.808 8.344 1.00 25.19 682 ASN A N 1
ATOM 745 C CA . ASN A 1 92 ? -2.471 33.261 8.095 1.00 26.52 682 ASN A CA 1
ATOM 746 C C . ASN A 1 92 ? -2.462 34.003 6.761 1.00 27.25 682 ASN A C 1
ATOM 747 O O . ASN A 1 92 ? -1.965 35.124 6.668 1.00 26.84 682 ASN A O 1
ATOM 752 N N . PRO A 1 93 ? -3.022 33.387 5.709 1.00 28.74 683 PRO A N 1
ATOM 753 C CA . PRO A 1 93 ? -3.058 34.010 4.382 1.00 29.90 683 PRO A CA 1
ATOM 754 C C . PRO A 1 93 ? -3.835 35.321 4.291 1.00 30.40 683 PRO A C 1
ATOM 755 O O . PRO A 1 93 ? -3.617 36.104 3.370 1.00 31.21 683 PRO A O 1
ATOM 759 N N . ASP A 1 94 ? -4.731 35.561 5.245 1.00 30.78 684 ASP A N 1
ATOM 760 C CA . ASP A 1 94 ? -5.544 36.775 5.235 1.00 31.99 684 ASP A CA 1
ATOM 761 C C . ASP A 1 94 ? -4.874 38.005 5.821 1.00 31.17 684 ASP A C 1
ATOM 762 O O . ASP A 1 94 ? -5.392 39.110 5.688 1.00 32.91 684 ASP A O 1
ATOM 767 N N . ALA A 1 95 ? -3.729 37.818 6.468 1.00 30.27 685 ALA A N 1
ATOM 768 C CA . ALA A 1 95 ? -3.005 38.931 7.078 1.00 28.53 685 ALA A CA 1
ATOM 769 C C . ALA A 1 95 ? -1.859 39.398 6.191 1.00 28.60 685 ALA A C 1
ATOM 770 O O . ALA A 1 95 ? -1.322 38.624 5.398 1.00 28.53 685 ALA A O 1
ATOM 772 N N . ASP A 1 96 ? -1.478 40.663 6.332 1.00 28.44 686 ASP A N 1
ATOM 773 C CA . ASP A 1 96 ? -0.392 41.205 5.530 1.00 29.46 686 ASP A CA 1
ATOM 774 C C . ASP A 1 96 ? 0.913 40.442 5.732 1.00 28.08 686 ASP A C 1
ATOM 775 O O . ASP A 1 96 ? 1.669 40.257 4.785 1.00 27.87 686 ASP A O 1
ATOM 780 N N . ASN A 1 97 ? 1.181 39.999 6.958 1.00 26.91 687 ASN A N 1
ATOM 781 C CA . ASN A 1 97 ? 2.403 39.242 7.220 1.00 26.72 687 ASN A CA 1
ATOM 782 C C . ASN A 1 97 ? 2.357 37.935 6.439 1.00 24.93 687 ASN A C 1
ATOM 783 O O . ASN A 1 97 ? 3.347 37.534 5.825 1.00 23.18 687 ASN A O 1
ATOM 788 N N . GLY A 1 98 ? 1.199 37.280 6.470 1.00 24.25 688 GLY A N 1
ATOM 789 C CA . GLY A 1 98 ? 1.031 36.023 5.762 1.00 24.66 688 GLY A CA 1
ATOM 790 C C . GLY A 1 98 ? 1.221 36.177 4.266 1.00 26.24 688 GLY A C 1
ATOM 791 O O . GLY A 1 98 ? 1.936 35.396 3.632 1.00 25.82 688 GLY A O 1
ATOM 792 N N . ARG A 1 99 ? 0.583 37.191 3.692 1.00 26.72 689 ARG A N 1
ATOM 793 C CA . ARG A 1 99 ? 0.700 37.428 2.263 1.00 28.54 689 ARG A CA 1
ATOM 794 C C . ARG A 1 99 ? 2.133 37.755 1.871 1.00 27.91 689 ARG A C 1
ATOM 795 O O . ARG A 1 99 ? 2.623 37.271 0.852 1.00 29.08 689 ARG A O 1
ATOM 803 N N . ILE A 1 100 ? 2.806 38.571 2.675 1.00 26.18 690 ILE A N 1
ATOM 804 C CA . ILE A 1 100 ? 4.188 38.933 2.380 1.00 25.99 690 ILE A CA 1
ATOM 805 C C . ILE A 1 100 ? 5.048 37.680 2.299 1.00 24.67 690 ILE A C 1
ATOM 806 O O . ILE A 1 100 ? 5.888 37.550 1.412 1.00 24.32 690 ILE A O 1
ATOM 811 N N . TYR A 1 101 ? 4.840 36.754 3.229 1.00 23.95 691 TYR A N 1
ATOM 812 C CA . TYR A 1 101 ? 5.613 35.517 3.226 1.00 23.79 691 TYR A CA 1
ATOM 813 C C . TYR A 1 101 ? 5.333 34.696 1.970 1.00 23.73 691 TYR A C 1
ATOM 814 O O . TYR A 1 101 ? 6.255 34.263 1.281 1.00 24.84 691 TYR A O 1
ATOM 823 N N . LEU A 1 102 ? 4.055 34.481 1.680 1.00 25.36 692 LEU A N 1
ATOM 824 C CA . LEU A 1 102 ? 3.664 33.702 0.511 1.00 24.81 692 LEU A CA 1
ATOM 825 C C . LEU A 1 102 ? 4.219 34.277 -0.788 1.00 24.31 692 LEU A C 1
ATOM 826 O O . LEU A 1 102 ? 4.660 33.532 -1.665 1.00 22.74 692 LEU A O 1
ATOM 831 N N . GLU A 1 103 ? 4.208 35.602 -0.902 1.00 23.94 693 GLU A N 1
ATOM 832 C CA . GLU A 1 103 ? 4.697 36.272 -2.102 1.00 24.59 693 GLU A CA 1
ATOM 833 C C . GLU A 1 103 ? 6.214 36.420 -2.188 1.00 23.55 693 GLU A C 1
ATOM 834 O O . GLU A 1 103 ? 6.776 36.393 -3.282 1.00 24.49 693 GLU A O 1
ATOM 840 N N . THR A 1 104 ? 6.880 36.564 -1.045 1.00 22.07 694 THR A N 1
ATOM 841 C CA . THR A 1 104 ? 8.323 36.789 -1.047 1.00 20.79 694 THR A CA 1
ATOM 842 C C . THR A 1 104 ? 9.198 35.828 -0.255 1.00 20.74 694 THR A C 1
ATOM 843 O O . THR A 1 104 ? 10.423 35.867 -0.379 1.00 17.00 694 THR A O 1
ATOM 847 N N . GLY A 1 105 ? 8.588 34.987 0.572 1.00 21.43 695 GLY A N 1
ATOM 848 C CA . GLY A 1 105 ? 9.373 34.054 1.362 1.00 21.27 695 GLY A CA 1
ATOM 849 C C . GLY A 1 105 ? 9.974 34.672 2.616 1.00 23.50 695 GLY A C 1
ATOM 850 O O . GLY A 1 105 ? 10.699 34.002 3.359 1.00 21.72 695 GLY A O 1
ATOM 851 N N . GLU A 1 106 ? 9.683 35.948 2.859 1.00 23.13 696 GLU A N 1
ATOM 852 C CA . GLU A 1 106 ? 10.203 36.630 4.040 1.00 24.32 696 GLU A CA 1
ATOM 853 C C . GLU A 1 106 ? 9.280 36.400 5.226 1.00 24.88 696 GLU A C 1
ATOM 854 O O . GLU A 1 106 ? 8.125 36.835 5.218 1.00 24.07 696 GLU A O 1
ATOM 860 N N . LEU A 1 107 ? 9.793 35.727 6.250 1.00 25.08 697 LEU A N 1
ATOM 861 C CA . LEU A 1 107 ? 8.999 35.444 7.438 1.00 26.48 697 LEU A CA 1
ATOM 862 C C . LEU A 1 107 ? 9.354 36.405 8.572 1.00 27.42 697 LEU A C 1
ATOM 863 O O . LEU A 1 107 ? 10.465 36.970 8.550 1.00 27.97 697 LEU A O 1
ATOM 868 N N . MET B 2 1 ? -17.733 35.711 20.312 1.00 57.34 1 MET B N 1
ATOM 869 C CA . MET B 2 1 ? -16.251 35.600 20.210 1.00 57.04 1 MET B CA 1
ATOM 870 C C . MET B 2 1 ? -15.596 36.971 20.315 1.00 54.70 1 MET B C 1
ATOM 871 O O . MET B 2 1 ? -15.629 37.756 19.367 1.00 56.32 1 MET B O 1
ATOM 876 N N . ASN B 2 2 ? -15.003 37.253 21.471 1.00 50.91 2 ASN B N 1
ATOM 877 C CA . ASN B 2 2 ? -14.340 38.532 21.697 1.00 46.77 2 ASN B CA 1
ATOM 878 C C . ASN B 2 2 ? -13.249 38.770 20.661 1.00 44.48 2 ASN B C 1
ATOM 879 O O . ASN B 2 2 ? -12.145 38.234 20.764 1.00 42.64 2 ASN B O 1
ATOM 884 N N . LYS B 2 3 ? -13.571 39.584 19.663 1.00 41.51 3 LYS B N 1
ATOM 885 C CA . LYS B 2 3 ? -12.641 39.890 18.589 1.00 40.27 3 LYS B CA 1
ATOM 886 C C . LYS B 2 3 ? -11.505 40.807 19.015 1.00 38.11 3 LYS B C 1
ATOM 887 O O . LYS B 2 3 ? -10.542 40.989 18.275 1.00 37.59 3 LYS B O 1
ATOM 893 N N . MET B 2 4 ? -11.615 41.381 20.207 1.00 35.23 4 MET B N 1
ATOM 894 C CA . MET B 2 4 ? -10.582 42.276 20.724 1.00 33.69 4 MET B CA 1
ATOM 895 C C . MET B 2 4 ? -9.662 41.556 21.706 1.00 30.36 4 MET B C 1
ATOM 896 O O . MET B 2 4 ? -8.792 42.174 22.312 1.00 30.11 4 MET B O 1
ATOM 901 N N . ALA B 2 5 ? -9.860 40.249 21.850 1.00 28.09 5 ALA B N 1
ATOM 902 C CA . ALA B 2 5 ? -9.081 39.430 22.775 1.00 26.66 5 ALA B CA 1
ATOM 903 C C . ALA B 2 5 ? -7.573 39.693 22.768 1.00 24.69 5 ALA B C 1
ATOM 904 O O . ALA B 2 5 ? -6.970 39.914 23.820 1.00 25.16 5 ALA B O 1
ATOM 906 N N . MET B 2 6 ? -6.959 39.671 21.592 1.00 23.95 6 MET B N 1
ATOM 907 C CA . MET B 2 6 ? -5.521 39.899 21.505 1.00 22.54 6 MET B CA 1
ATOM 908 C C . MET B 2 6 ? -5.121 41.304 21.918 1.00 23.88 6 MET B C 1
ATOM 909 O O . MET B 2 6 ? -4.061 41.506 22.510 1.00 21.19 6 MET B O 1
ATOM 914 N N . ILE B 2 7 ? -5.972 42.275 21.610 1.00 26.35 7 ILE B N 1
ATOM 915 C CA . ILE B 2 7 ? -5.687 43.654 21.972 1.00 26.89 7 ILE B CA 1
ATOM 916 C C . ILE B 2 7 ? -5.838 43.828 23.483 1.00 25.61 7 ILE B C 1
ATOM 917 O O . ILE B 2 7 ? -5.050 44.532 24.115 1.00 24.33 7 ILE B O 1
ATOM 922 N N . ASP B 2 8 ? -6.841 43.172 24.061 1.00 25.56 8 ASP B N 1
ATOM 923 C CA . ASP B 2 8 ? -7.060 43.246 25.503 1.00 26.39 8 ASP B CA 1
ATOM 924 C C . ASP B 2 8 ? -5.866 42.622 26.217 1.00 25.58 8 ASP B C 1
ATOM 925 O O 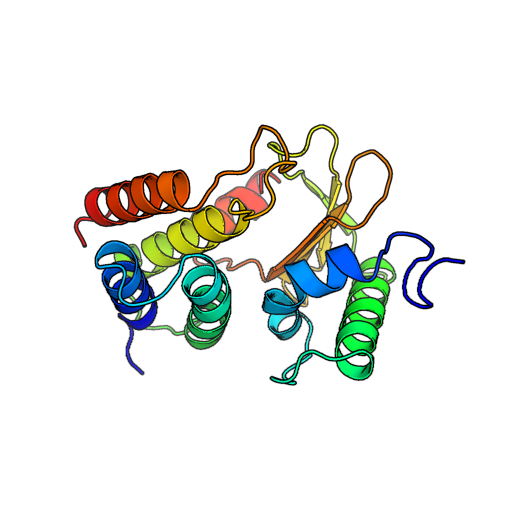. ASP B 2 8 ? -5.443 43.096 27.271 1.00 25.25 8 ASP B O 1
ATOM 930 N N . LEU B 2 9 ? -5.329 41.549 25.644 1.00 24.02 9 LEU B N 1
ATOM 931 C CA . LEU B 2 9 ? -4.174 40.891 26.236 1.00 22.41 9 LEU B CA 1
ATOM 932 C C . LEU B 2 9 ? -3.011 41.876 26.287 1.00 20.21 9 LEU B C 1
ATOM 933 O O . LEU B 2 9 ? -2.342 42.007 27.304 1.00 21.89 9 LEU B O 1
ATOM 938 N N . ALA B 2 10 ? -2.777 42.563 25.177 1.00 20.93 10 ALA B N 1
ATOM 939 C CA . ALA B 2 10 ? -1.693 43.532 25.087 1.00 22.29 10 ALA B CA 1
ATOM 940 C C . ALA B 2 10 ? -1.833 44.625 26.143 1.00 23.34 10 ALA B C 1
ATOM 941 O O . ALA B 2 10 ? -0.838 45.073 26.719 1.00 23.07 10 ALA B O 1
ATOM 943 N N . LYS B 2 11 ? -3.066 45.058 26.393 1.00 23.51 11 LYS B N 1
ATOM 944 C CA . LYS B 2 11 ? -3.304 46.095 27.388 1.00 21.94 11 LYS B CA 1
ATOM 945 C C . LYS B 2 11 ? -3.041 45.569 28.794 1.00 21.56 11 LYS B C 1
ATOM 946 O O . LYS B 2 11 ? -2.541 46.302 29.647 1.00 19.03 11 LYS B O 1
ATOM 952 N N . LEU B 2 12 ? -3.372 44.303 29.044 1.00 20.47 12 LEU B N 1
ATOM 953 C CA . LEU B 2 12 ? -3.112 43.731 30.362 1.00 21.64 12 LEU B CA 1
ATOM 954 C C . LEU B 2 12 ? -1.601 43.704 30.561 1.00 20.47 12 LEU B C 1
ATOM 955 O O . LEU B 2 12 ? -1.102 43.969 31.653 1.00 21.41 12 LEU B O 1
ATOM 960 N N . PHE B 2 13 ? -0.879 43.394 29.489 1.00 18.79 13 PHE B N 1
ATOM 961 C CA . PHE B 2 13 ? 0.574 43.323 29.544 1.00 18.12 13 PHE B CA 1
ATOM 962 C C . PHE B 2 13 ? 1.235 44.678 29.781 1.00 18.07 13 PHE B C 1
ATOM 963 O O . PHE B 2 13 ? 2.143 44.794 30.605 1.00 17.56 13 PHE B O 1
ATOM 971 N N . LEU B 2 14 ? 0.790 45.702 29.063 1.00 18.02 14 LEU B N 1
ATOM 972 C CA . LEU B 2 14 ? 1.373 47.026 29.234 1.00 19.13 14 LEU B CA 1
ATOM 973 C C . LEU B 2 14 ? 1.127 47.565 30.642 1.00 21.69 14 LEU B C 1
ATOM 974 O O . LEU B 2 14 ? 1.924 48.346 31.158 1.00 20.80 14 LEU B O 1
ATOM 979 N N . ALA B 2 15 ? 0.029 47.143 31.264 1.00 20.84 15 ALA B N 1
ATOM 980 C CA . ALA B 2 15 ? -0.290 47.596 32.618 1.00 20.47 15 ALA B CA 1
ATOM 981 C C . ALA B 2 15 ? 0.400 46.703 33.650 1.00 21.99 15 ALA B C 1
ATOM 982 O O . ALA B 2 15 ? 0.226 46.875 34.857 1.00 22.93 15 ALA B O 1
ATOM 984 N N . SER B 2 16 ? 1.184 45.749 33.156 1.00 20.74 16 SER B N 1
ATOM 985 C CA . SER B 2 16 ? 1.912 44.807 33.995 1.00 20.55 16 SER B CA 1
ATOM 986 C C . SER B 2 16 ? 1.014 43.919 34.853 1.00 20.73 16 SER B C 1
ATOM 987 O O . SER B 2 16 ? 1.435 43.447 35.902 1.00 19.91 16 SER B O 1
ATOM 990 N N . LYS B 2 17 ? -0.221 43.694 34.415 1.00 20.00 17 LYS B N 1
ATOM 991 C CA . LYS B 2 17 ? -1.132 42.830 35.157 1.00 20.15 17 LYS B CA 1
ATOM 992 C C . LYS B 2 17 ? -0.783 41.368 34.857 1.00 19.14 17 LYS B C 1
ATOM 993 O O . LYS B 2 17 ? -1.122 40.461 35.619 1.00 18.19 17 LYS B O 1
ATOM 999 N N . ILE B 2 18 ? -0.118 41.145 33.728 1.00 19.79 18 ILE B N 1
ATOM 1000 C CA . ILE B 2 18 ? 0.342 39.806 33.359 1.00 19.21 18 ILE B CA 1
ATOM 1001 C C . ILE B 2 18 ? 1.790 39.993 32.917 1.00 19.54 18 ILE B C 1
ATOM 1002 O O . ILE B 2 18 ? 2.163 41.077 32.468 1.00 18.99 18 ILE B O 1
ATOM 1007 N N . THR B 2 19 ? 2.605 38.952 33.057 1.00 18.71 19 THR B N 1
ATOM 1008 C CA . THR B 2 19 ? 4.022 39.031 32.699 1.00 17.59 19 THR B CA 1
ATOM 1009 C C . THR B 2 19 ? 4.268 38.880 31.201 1.00 18.96 19 THR B C 1
ATOM 1010 O O . THR B 2 19 ? 3.360 38.543 30.443 1.00 18.24 19 THR B O 1
ATOM 1014 N N . ALA B 2 20 ? 5.504 39.132 30.779 1.00 17.05 20 ALA B N 1
ATOM 1015 C CA . ALA B 2 20 ? 5.851 38.992 29.373 1.00 16.83 20 ALA B CA 1
ATOM 1016 C C . ALA B 2 20 ? 5.658 37.527 28.980 1.00 17.46 20 ALA B C 1
ATOM 1017 O O . ALA B 2 20 ? 5.138 37.222 27.900 1.00 19.63 20 ALA B O 1
ATOM 1019 N N . ILE B 2 21 ? 6.072 36.618 29.855 1.00 18.70 21 ILE B N 1
ATOM 1020 C CA . ILE B 2 21 ? 5.921 35.194 29.562 1.00 19.95 21 ILE B CA 1
ATOM 1021 C C . ILE B 2 21 ? 4.445 34.829 29.405 1.00 20.07 21 ILE B C 1
ATOM 1022 O O . ILE B 2 21 ? 4.065 34.150 28.448 1.00 21.21 21 ILE B O 1
ATOM 1027 N N . GLU B 2 22 ? 3.616 35.279 30.342 1.00 19.81 22 GLU B N 1
ATOM 1028 C CA . GLU B 2 22 ? 2.185 34.991 30.275 1.00 20.59 22 GLU B CA 1
ATOM 1029 C C . GLU B 2 22 ? 1.607 35.561 28.989 1.00 19.97 22 GLU B C 1
ATOM 1030 O O . GLU B 2 22 ? 0.829 34.904 28.299 1.00 19.73 22 GLU B O 1
ATOM 1036 N N . PHE B 2 23 ? 1.987 36.793 28.668 1.00 20.21 23 PHE B N 1
ATOM 1037 C CA . PHE B 2 23 ? 1.505 37.434 27.453 1.00 19.32 23 PHE B CA 1
ATOM 1038 C C . PHE B 2 23 ? 1.909 36.636 26.212 1.00 19.13 23 PHE B C 1
ATOM 1039 O O . PHE B 2 23 ? 1.076 36.343 25.355 1.00 18.93 23 PHE B O 1
ATOM 1047 N N . SER B 2 24 ? 3.189 36.282 26.123 1.00 20.01 24 SER B N 1
ATOM 1048 C CA . SER B 2 24 ? 3.696 35.548 24.964 1.00 20.03 24 SER B CA 1
ATOM 1049 C C . SER B 2 24 ? 3.031 34.185 24.755 1.00 21.50 24 SER B C 1
ATOM 1050 O O . SER B 2 24 ? 2.939 33.698 23.626 1.00 20.46 24 SER B O 1
ATOM 1053 N N . GLU B 2 25 ? 2.565 33.568 25.835 1.00 20.65 25 GLU B N 1
ATOM 1054 C CA . GLU B 2 25 ? 1.910 32.275 25.714 1.00 22.38 25 GLU B CA 1
ATOM 1055 C C . GLU B 2 25 ? 0.427 32.456 25.391 1.00 21.50 25 GLU B C 1
ATOM 1056 O O . GLU B 2 25 ? -0.095 31.825 24.471 1.00 19.69 25 GLU B O 1
ATOM 1062 N N . ARG B 2 26 ? -0.248 33.330 26.130 1.00 20.90 26 ARG B N 1
ATOM 1063 C CA . ARG B 2 26 ? -1.672 33.559 25.894 1.00 20.98 26 ARG B CA 1
ATOM 1064 C C . ARG B 2 26 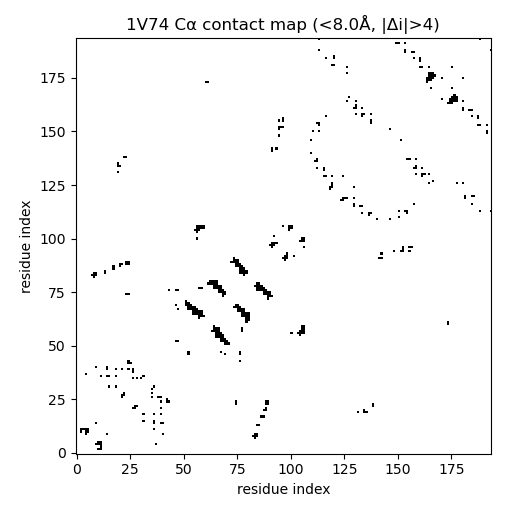? -1.971 34.156 24.518 1.00 21.23 26 ARG B C 1
ATOM 1065 O O . ARG B 2 26 ? -3.032 33.903 23.942 1.00 21.87 26 ARG B O 1
ATOM 1073 N N . ILE B 2 27 ? -1.035 34.931 23.979 1.00 20.87 27 ILE B N 1
ATOM 1074 C CA . ILE B 2 27 ? -1.236 35.540 22.668 1.00 21.31 27 ILE B CA 1
ATOM 1075 C C . ILE B 2 27 ? -1.368 34.447 21.601 1.00 21.22 27 ILE B C 1
ATOM 1076 O O . ILE B 2 27 ? -2.085 34.620 20.619 1.00 19.56 27 ILE B O 1
ATOM 1081 N N . CYS B 2 28 ? -0.685 33.323 21.801 1.00 20.12 28 CYS B N 1
ATOM 1082 C CA . CYS B 2 28 ? -0.753 32.211 20.852 1.00 20.88 28 CYS B CA 1
ATOM 1083 C C . CYS B 2 28 ? -2.113 31.524 20.948 1.00 21.99 28 CYS B C 1
ATOM 1084 O O . CYS B 2 28 ? -2.669 31.095 19.936 1.00 22.90 28 CYS B O 1
ATOM 1087 N N . VAL B 2 29 ? -2.640 31.410 22.164 1.00 20.97 29 VAL B N 1
ATOM 1088 C CA . VAL B 2 29 ? -3.943 30.790 22.361 1.00 23.62 29 VAL B CA 1
ATOM 1089 C C . VAL B 2 29 ? -5.014 31.656 21.699 1.00 24.12 29 VAL B C 1
ATOM 1090 O O . VAL B 2 29 ? -5.845 31.161 20.942 1.00 25.97 29 VAL B O 1
ATOM 1094 N N . GLU B 2 30 ? -4.982 32.956 21.967 1.00 24.26 30 GLU B N 1
ATOM 1095 C CA . GLU B 2 30 ? -5.969 33.861 21.385 1.00 25.47 30 GLU B CA 1
ATOM 1096 C C . GLU B 2 30 ? -5.868 33.953 19.865 1.00 26.03 30 GLU B C 1
ATOM 1097 O O . GLU B 2 30 ? -6.889 33.997 19.173 1.00 24.93 30 GLU B O 1
ATOM 1103 N N . ARG B 2 31 ? -4.646 33.987 19.342 1.00 24.47 31 ARG B N 1
ATOM 1104 C CA . ARG B 2 31 ? -4.463 34.072 17.898 1.00 26.81 31 ARG B CA 1
ATOM 1105 C C . ARG B 2 31 ? -5.094 32.857 17.229 1.00 27.86 31 ARG B C 1
ATOM 1106 O O . ARG B 2 31 ? -5.804 32.980 16.229 1.00 28.12 31 ARG B O 1
ATOM 1114 N N . ARG B 2 32 ? -4.826 31.684 17.792 1.00 29.61 32 ARG B N 1
ATOM 1115 C CA . ARG B 2 32 ? -5.350 30.436 17.257 1.00 31.14 32 ARG B CA 1
ATOM 1116 C C . ARG B 2 32 ? -6.876 30.457 17.295 1.00 33.95 32 ARG B C 1
ATOM 1117 O O . ARG B 2 32 ? -7.540 29.948 16.393 1.00 34.74 32 ARG B O 1
ATOM 1125 N N . ARG B 2 33 ? -7.423 31.071 18.338 1.00 35.95 33 ARG B N 1
ATOM 1126 C CA . ARG B 2 33 ? -8.867 31.160 18.509 1.00 37.96 33 ARG B CA 1
ATOM 1127 C C . ARG B 2 33 ? -9.521 32.049 17.448 1.00 37.77 33 ARG B C 1
ATOM 1128 O O . ARG B 2 33 ? -10.628 31.769 16.993 1.00 38.91 33 ARG B O 1
ATOM 1136 N N . LEU B 2 34 ? -8.833 33.116 17.053 1.00 36.29 34 LEU B N 1
ATOM 1137 C CA . LEU B 2 34 ? -9.361 34.046 16.059 1.00 36.42 34 LEU B CA 1
ATOM 1138 C C . LEU B 2 34 ? -8.925 33.744 14.628 1.00 37.01 34 LEU B C 1
ATOM 1139 O O . LEU B 2 34 ? -9.342 34.428 13.692 1.00 36.35 34 LEU B O 1
ATOM 1144 N N . TYR B 2 35 ? -8.086 32.729 14.455 1.00 37.11 35 TYR B N 1
ATOM 1145 C CA . TYR B 2 35 ? -7.599 32.370 13.126 1.00 37.87 35 TYR B CA 1
ATOM 1146 C C . TYR B 2 35 ? -8.739 31.986 12.186 1.00 39.73 35 TYR B C 1
ATOM 1147 O O . TYR B 2 35 ? -9.522 31.085 12.482 1.00 39.22 35 TYR B O 1
ATOM 1156 N N . GLY B 2 36 ? -8.824 32.675 11.053 1.00 42.84 36 GLY B N 1
ATOM 1157 C CA . GLY B 2 36 ? -9.856 32.374 10.075 1.00 47.34 36 GLY B CA 1
ATOM 1158 C C . GLY B 2 36 ? -11.253 32.851 10.418 1.00 49.95 36 GLY B C 1
ATOM 1159 O O . GLY B 2 36 ? -12.210 32.517 9.716 1.00 50.37 36 GLY B O 1
ATOM 1160 N N . VAL B 2 37 ? -11.382 33.624 11.491 1.00 51.86 37 VAL B N 1
ATOM 1161 C CA . VAL B 2 37 ? -12.685 34.137 11.893 1.00 54.42 37 VAL B CA 1
ATOM 1162 C C . VAL B 2 37 ? -13.089 35.286 10.981 1.00 56.54 37 VAL B C 1
ATOM 1163 O O . VAL B 2 37 ? -12.619 36.415 11.136 1.00 57.40 37 VAL B O 1
ATOM 1167 N N . LYS B 2 38 ? -13.957 34.986 10.021 1.00 59.00 38 LYS B N 1
ATOM 1168 C CA . LYS B 2 38 ? -14.436 35.989 9.080 1.00 60.75 38 LYS B CA 1
ATOM 1169 C C . LYS B 2 38 ? -15.195 37.055 9.860 1.00 60.65 38 LYS B C 1
ATOM 1170 O O . LYS B 2 38 ? -15.584 36.829 11.006 1.00 61.37 38 LYS B O 1
ATOM 1176 N N . ASP B 2 39 ? -15.402 38.211 9.239 1.00 60.48 39 ASP B N 1
ATOM 1177 C CA . ASP B 2 39 ? -16.099 39.310 9.896 1.00 60.15 39 ASP B CA 1
ATOM 1178 C C . ASP B 2 39 ? -15.190 39.849 10.996 1.00 58.84 39 ASP B C 1
ATOM 1179 O O . ASP B 2 39 ? -15.610 40.050 12.138 1.00 59.08 39 ASP B O 1
ATOM 1184 N N . LEU B 2 40 ? -13.931 40.069 10.634 1.00 56.60 40 LEU B N 1
ATOM 1185 C CA . LEU B 2 40 ? -12.930 40.588 11.556 1.00 54.17 40 LEU B CA 1
ATOM 1186 C C . LEU B 2 40 ? -12.173 41.725 10.882 1.00 51.97 40 LEU B C 1
ATOM 1187 O O . LEU B 2 40 ? -11.621 41.557 9.796 1.00 53.24 40 LEU B O 1
ATOM 1192 N N . SER B 2 41 ? -12.157 42.883 11.528 1.00 48.88 41 SER B N 1
ATOM 1193 C CA . SER B 2 41 ? -11.475 44.052 10.994 1.00 46.64 41 SER B CA 1
ATOM 1194 C C . SER B 2 41 ? -10.026 43.746 10.628 1.00 45.05 41 SER B C 1
ATOM 1195 O O . SER B 2 41 ? -9.295 43.131 11.404 1.00 45.73 41 SER B O 1
ATOM 1198 N N . PRO B 2 42 ? -9.595 44.164 9.429 1.00 42.73 42 PRO B N 1
ATOM 1199 C CA . PRO B 2 42 ? -8.218 43.919 8.997 1.00 40.61 42 PRO B CA 1
ATOM 1200 C C . PRO B 2 42 ? -7.240 44.633 9.927 1.00 38.99 42 PRO B C 1
ATOM 1201 O O . PRO B 2 42 ? -6.139 44.149 10.184 1.00 35.84 42 PRO B O 1
ATOM 1205 N N . ASN B 2 43 ? -7.660 45.791 10.424 1.00 36.86 43 ASN B N 1
ATOM 1206 C CA . ASN B 2 43 ? -6.845 46.589 11.328 1.00 36.32 43 ASN B CA 1
ATOM 1207 C C . ASN B 2 43 ? -6.566 45.789 12.602 1.00 35.90 43 ASN B C 1
ATOM 1208 O O . ASN B 2 43 ? -5.441 45.762 13.106 1.00 33.52 43 ASN B O 1
ATOM 1213 N N . ILE B 2 44 ? -7.602 45.138 13.115 1.00 30.99 44 ILE B N 1
ATOM 1214 C CA . ILE B 2 44 ? -7.482 44.332 14.322 1.00 30.55 44 ILE B CA 1
ATOM 1215 C C . ILE B 2 44 ? -6.722 43.044 14.013 1.00 29.45 44 ILE B C 1
ATOM 1216 O O . ILE B 2 44 ? -5.889 42.598 14.802 1.00 28.47 44 ILE B O 1
ATOM 1221 N N . LEU B 2 45 ? -7.010 42.456 12.858 1.00 28.17 45 LEU B N 1
ATOM 1222 C CA . LEU B 2 45 ? -6.346 41.229 12.443 1.00 27.76 45 LEU B CA 1
ATOM 1223 C C . LEU B 2 45 ? -4.840 41.422 12.353 1.00 27.01 45 LEU B C 1
ATOM 1224 O O . LEU B 2 45 ? -4.074 40.697 12.985 1.00 27.61 45 LEU B O 1
ATOM 1229 N N . ASN B 2 46 ? -4.416 42.406 11.566 1.00 23.88 46 ASN B N 1
ATOM 1230 C CA . ASN B 2 46 ? -2.995 42.659 11.392 1.00 24.71 46 ASN B CA 1
ATOM 1231 C C . ASN B 2 46 ? -2.308 43.140 12.665 1.00 24.42 46 ASN B C 1
ATOM 1232 O O . ASN B 2 46 ? -1.131 42.856 12.880 1.00 21.98 46 ASN B O 1
ATOM 1237 N N . CYS B 2 47 ? -3.035 43.860 13.512 1.00 23.64 47 CYS B N 1
ATOM 1238 C CA . CYS B 2 47 ? -2.444 44.318 14.758 1.00 23.25 47 CYS B CA 1
ATOM 1239 C C . CYS B 2 47 ? -2.061 43.084 15.569 1.00 21.28 47 CYS B C 1
ATOM 1240 O O . CYS B 2 47 ? -0.977 43.020 16.148 1.00 20.94 47 CYS B O 1
ATOM 1243 N N . GLY B 2 48 ? -2.958 42.103 15.599 1.00 20.00 48 GLY B N 1
ATOM 1244 C CA . GLY B 2 48 ? -2.689 40.879 16.331 1.00 19.88 48 GLY B CA 1
ATOM 1245 C C . GLY B 2 48 ? -1.480 40.128 15.793 1.00 21.99 48 GLY B C 1
ATOM 1246 O O . GLY B 2 48 ? -0.669 39.616 16.568 1.00 21.66 48 GLY B O 1
ATOM 1247 N N . GLU B 2 49 ? -1.360 40.050 14.468 1.00 21.68 49 GLU B N 1
ATOM 1248 C CA . GLU B 2 49 ? -0.239 39.351 13.849 1.00 21.98 49 GLU B CA 1
ATOM 1249 C C . GLU B 2 49 ? 1.075 40.000 14.256 1.00 22.51 49 GLU B C 1
ATOM 1250 O O . GLU B 2 49 ? 2.064 39.315 14.522 1.00 20.65 49 GLU B O 1
ATOM 1256 N N . GLU B 2 50 ? 1.095 41.327 14.304 1.00 22.56 50 GLU B N 1
ATOM 1257 C CA . GLU B 2 50 ? 2.311 42.014 14.701 1.00 21.70 50 GLU B CA 1
ATOM 1258 C C . GLU B 2 50 ? 2.590 41.797 16.189 1.00 20.95 50 GLU B C 1
ATOM 1259 O O . GLU B 2 50 ? 3.746 41.693 16.594 1.00 20.45 50 GLU B O 1
ATOM 1265 N N . LEU B 2 51 ? 1.538 41.713 17.002 1.00 19.36 51 LEU B N 1
ATOM 1266 C CA . LEU B 2 51 ? 1.728 41.465 18.428 1.00 19.49 51 LEU B CA 1
ATOM 1267 C C . LEU B 2 51 ? 2.299 40.046 18.564 1.00 19.99 51 LEU B C 1
ATOM 1268 O O . LEU B 2 51 ? 3.218 39.801 19.343 1.00 20.50 51 LEU B O 1
ATOM 1273 N N . PHE B 2 52 ? 1.750 39.123 17.780 1.00 20.48 52 PHE B N 1
ATOM 1274 C CA . PHE B 2 52 ? 2.183 37.727 17.772 1.00 20.12 52 PHE B CA 1
ATOM 1275 C C . PHE B 2 52 ? 3.675 37.621 17.426 1.00 21.51 52 PHE B C 1
ATOM 1276 O O . PHE B 2 52 ? 4.426 36.890 18.075 1.00 20.51 52 PHE B O 1
ATOM 1284 N N . MET B 2 53 ? 4.105 38.352 16.402 1.00 22.14 53 MET B N 1
ATOM 1285 C CA . MET B 2 53 ? 5.507 38.316 16.004 1.00 21.95 53 MET B CA 1
ATOM 1286 C C . MET B 2 53 ? 6.405 39.019 17.018 1.00 21.27 53 MET B C 1
ATOM 1287 O O . MET B 2 53 ? 7.550 38.623 17.214 1.00 19.91 53 MET B O 1
ATOM 1292 N N . ALA B 2 54 ? 5.893 40.063 17.663 1.00 21.75 54 ALA B N 1
ATOM 1293 C CA . ALA B 2 54 ? 6.686 40.772 18.665 1.00 20.65 54 ALA B CA 1
ATOM 1294 C C . ALA B 2 54 ? 6.953 39.793 19.802 1.00 19.22 54 ALA B C 1
ATOM 1295 O O . ALA B 2 54 ? 8.071 39.699 20.312 1.00 16.64 54 ALA B O 1
ATOM 1297 N N . ALA B 2 55 ? 5.919 39.054 20.192 1.00 17.82 55 ALA B N 1
ATOM 1298 C CA . ALA B 2 55 ? 6.062 38.082 21.271 1.00 19.46 55 ALA B CA 1
ATOM 1299 C C . ALA B 2 55 ? 7.054 36.979 20.900 1.00 17.61 55 ALA B C 1
ATOM 1300 O O . ALA B 2 55 ? 7.802 36.514 21.747 1.00 18.83 55 ALA B O 1
ATOM 1302 N N . GLU B 2 56 ? 7.068 36.572 19.634 1.00 19.75 56 GLU B N 1
ATOM 1303 C CA . GLU B 2 56 ? 7.980 35.518 19.183 1.00 20.56 56 GLU B CA 1
ATOM 1304 C C . GLU B 2 56 ? 9.450 35.900 19.398 1.00 22.50 56 GLU B C 1
ATOM 1305 O O . GLU B 2 56 ? 10.298 35.033 19.612 1.00 22.91 56 GLU B O 1
ATOM 1311 N N . ARG B 2 57 ? 9.744 37.197 19.342 1.00 22.35 57 ARG B N 1
ATOM 1312 C CA . ARG B 2 57 ? 11.110 37.690 19.527 1.00 21.99 57 ARG B CA 1
ATOM 1313 C C . ARG B 2 57 ? 11.506 37.843 20.997 1.00 21.83 57 ARG B C 1
ATOM 1314 O O . ARG B 2 57 ? 12.658 38.162 21.306 1.00 21.33 57 ARG B O 1
ATOM 1322 N N . PHE B 2 58 ? 10.556 37.627 21.901 1.00 21.08 58 PHE B N 1
ATOM 1323 C CA . PHE B 2 58 ? 10.828 37.757 23.331 1.00 21.89 58 PHE B CA 1
ATOM 1324 C C . PHE B 2 58 ? 11.514 36.525 23.915 1.00 21.70 58 PHE B C 1
ATOM 1325 O O . PHE B 2 58 ? 11.131 35.394 23.626 1.00 21.83 58 PHE B O 1
ATOM 1333 N N . GLU B 2 59 ? 12.537 36.757 24.729 1.00 21.11 59 GLU B N 1
ATOM 1334 C CA . GLU B 2 59 ? 13.276 35.680 25.388 1.00 22.91 59 GLU B CA 1
ATOM 1335 C C . GLU B 2 59 ? 13.744 36.182 26.754 1.00 23.33 59 GLU B C 1
ATOM 1336 O O . GLU B 2 59 ? 14.570 37.090 26.843 1.00 24.96 59 GLU B O 1
ATOM 1342 N N . PRO B 2 60 ? 13.221 35.592 27.838 1.00 22.84 60 PRO B N 1
ATOM 1343 C CA . PRO B 2 60 ? 13.602 36.006 29.191 1.00 24.55 60 PRO B CA 1
ATOM 1344 C C . PRO B 2 60 ? 15.051 35.751 29.607 1.00 25.49 60 PRO B C 1
ATOM 1345 O O . PRO B 2 60 ? 15.571 36.455 30.471 1.00 25.24 60 PRO B O 1
ATOM 1349 N N . ASP B 2 61 ? 15.703 34.757 29.011 1.00 26.14 61 ASP B N 1
ATOM 1350 C CA . ASP B 2 61 ? 17.084 34.458 29.384 1.00 27.53 61 ASP B CA 1
ATOM 1351 C C . ASP B 2 61 ? 18.058 35.567 28.988 1.00 27.88 61 ASP B C 1
ATOM 1352 O O . ASP B 2 61 ? 17.965 36.136 27.903 1.00 24.27 61 ASP B O 1
ATOM 1357 N N . ALA B 2 62 ? 18.996 35.866 29.882 1.00 29.03 62 ALA B N 1
ATOM 1358 C CA . ALA B 2 62 ? 19.987 36.909 29.638 1.00 29.79 62 ALA B CA 1
ATOM 1359 C C . ALA B 2 62 ? 20.890 36.581 28.453 1.00 29.36 62 ALA B C 1
ATOM 1360 O O . ALA B 2 62 ? 21.496 37.472 27.864 1.00 29.67 62 ALA B O 1
ATOM 1362 N N . ASP B 2 63 ? 20.978 35.302 28.104 1.00 30.36 63 ASP B N 1
ATOM 1363 C CA . ASP B 2 63 ? 21.822 34.886 26.993 1.00 30.26 63 ASP B CA 1
ATOM 1364 C C . ASP B 2 63 ? 21.052 34.827 25.672 1.00 28.18 63 ASP B C 1
ATOM 1365 O O . ASP B 2 63 ? 21.470 34.155 24.735 1.00 27.63 63 ASP B O 1
ATOM 1370 N N . ARG B 2 64 ? 19.932 35.541 25.600 1.00 25.12 64 ARG B N 1
ATOM 1371 C CA . ARG B 2 64 ? 19.112 35.566 24.389 1.00 22.93 64 ARG B CA 1
ATOM 1372 C C . ARG B 2 64 ? 19.941 35.977 23.176 1.00 22.66 64 ARG B C 1
ATOM 1373 O O . ARG B 2 64 ? 21.007 36.569 23.324 1.00 23.13 64 ARG B O 1
ATOM 1381 N N . ALA B 2 65 ? 19.446 35.666 21.980 1.00 22.22 65 ALA B N 1
ATOM 1382 C CA . ALA B 2 65 ? 20.142 36.027 20.747 1.00 21.67 65 ALA B CA 1
ATOM 1383 C C . ALA B 2 65 ? 20.131 37.553 20.626 1.00 21.95 65 ALA B C 1
ATOM 1384 O O . ALA B 2 65 ? 19.276 38.222 21.210 1.00 20.51 65 ALA B O 1
ATOM 1386 N N . ASN B 2 66 ? 21.066 38.106 19.860 1.00 22.40 66 ASN B N 1
ATOM 1387 C CA . ASN B 2 66 ? 21.139 39.554 19.728 1.00 21.03 66 ASN B CA 1
ATOM 1388 C C . ASN B 2 66 ? 19.878 40.171 19.118 1.00 20.53 66 ASN B C 1
ATOM 1389 O O . ASN B 2 66 ? 19.569 41.331 19.382 1.00 20.76 66 ASN B O 1
ATOM 1394 N N . TYR B 2 67 ? 19.137 39.395 18.331 1.00 18.72 67 TYR B N 1
ATOM 1395 C CA . TYR B 2 67 ? 17.913 39.903 17.708 1.00 18.84 67 TYR B CA 1
ATOM 1396 C C . TYR B 2 67 ? 16.680 39.715 18.591 1.00 17.42 67 TYR B C 1
ATOM 1397 O O . TYR B 2 67 ? 15.587 40.182 18.256 1.00 17.45 67 TYR B O 1
ATOM 1406 N N . GLU B 2 68 ? 16.849 39.033 19.718 1.00 17.92 68 GLU B N 1
ATOM 1407 C CA . GLU B 2 68 ? 15.729 38.811 20.627 1.00 18.67 68 GLU B CA 1
ATOM 1408 C C . GLU B 2 68 ? 15.642 39.964 21.625 1.00 20.66 68 GLU B C 1
ATOM 1409 O O . GLU B 2 68 ? 16.601 40.720 21.785 1.00 19.00 68 GLU B O 1
ATOM 1415 N N . ILE B 2 69 ? 14.494 40.102 22.285 1.00 19.31 69 ILE B N 1
ATOM 1416 C CA . ILE B 2 69 ? 14.298 41.176 23.252 1.00 19.32 69 ILE B CA 1
ATOM 1417 C C . ILE B 2 69 ? 13.858 40.684 24.624 1.00 20.56 69 ILE B C 1
ATOM 1418 O O . ILE B 2 69 ? 13.352 39.568 24.760 1.00 18.15 69 ILE B O 1
ATOM 1423 N N . ASP B 2 70 ? 14.061 41.528 25.636 1.00 19.51 70 ASP B N 1
ATOM 1424 C CA . ASP B 2 70 ? 13.670 41.207 27.005 1.00 19.94 70 ASP B CA 1
ATOM 1425 C C . ASP B 2 70 ? 12.255 41.738 27.239 1.00 20.58 70 ASP B C 1
ATOM 1426 O O . ASP B 2 70 ? 11.634 42.263 26.311 1.00 19.23 70 ASP B O 1
ATOM 1431 N N . ASP B 2 71 ? 11.732 41.609 28.454 1.00 20.73 71 ASP B N 1
ATOM 1432 C CA . ASP B 2 71 ? 10.373 42.081 28.687 1.00 24.39 71 ASP B CA 1
ATOM 1433 C C . ASP B 2 71 ? 10.209 43.589 28.532 1.00 23.97 71 ASP B C 1
ATOM 1434 O O . ASP B 2 71 ? 9.158 44.049 28.087 1.00 24.50 71 ASP B O 1
ATOM 1439 N N . ASN B 2 72 ? 11.234 44.361 28.881 1.00 23.78 72 ASN B N 1
ATOM 1440 C CA . ASN B 2 72 ? 11.140 45.813 28.733 1.00 23.38 72 ASN B CA 1
ATOM 1441 C C . ASN B 2 72 ? 11.007 46.143 27.250 1.00 22.01 72 ASN B C 1
ATOM 1442 O O . ASN B 2 72 ? 10.187 46.972 26.859 1.00 22.54 72 ASN B O 1
ATOM 1447 N N . GLY B 2 73 ? 11.821 45.483 26.430 1.00 20.12 73 GLY B N 1
ATOM 1448 C CA . GLY B 2 73 ? 11.775 45.699 24.995 1.00 20.44 73 GLY B CA 1
ATOM 1449 C C . GLY B 2 73 ? 10.437 45.278 24.411 1.00 21.40 73 GLY B C 1
ATOM 1450 O O . GLY B 2 73 ? 9.919 45.917 23.487 1.00 20.71 73 GLY B O 1
ATOM 1451 N N . LEU B 2 74 ? 9.866 44.201 24.942 1.00 19.81 74 LEU B N 1
ATOM 1452 C CA . LEU B 2 74 ? 8.572 43.733 24.453 1.00 20.47 74 LEU B CA 1
ATOM 1453 C C . LEU B 2 74 ? 7.507 44.776 24.794 1.00 20.69 74 LEU B C 1
ATOM 1454 O O . LEU B 2 74 ? 6.606 45.043 23.999 1.00 20.22 74 LEU B O 1
ATOM 1459 N N . LYS B 2 75 ? 7.610 45.368 25.981 1.00 22.12 75 LYS B N 1
ATOM 1460 C CA . LYS B 2 75 ? 6.649 46.391 26.375 1.00 23.72 75 LYS B CA 1
ATOM 1461 C C . LYS B 2 75 ? 6.698 47.564 25.398 1.00 22.94 75 LYS B C 1
ATOM 1462 O O . LYS B 2 75 ? 5.664 48.055 24.951 1.00 19.97 75 LYS B O 1
ATOM 1468 N N . VAL B 2 76 ? 7.906 48.002 25.061 1.00 22.65 76 VAL B N 1
ATOM 1469 C CA . VAL B 2 76 ? 8.076 49.105 24.125 1.00 22.20 76 VAL B CA 1
ATOM 1470 C C . VAL B 2 76 ? 7.453 48.770 22.764 1.00 23.02 76 VAL B C 1
ATOM 1471 O O . VAL B 2 76 ? 6.727 49.586 22.183 1.00 23.00 76 VAL B O 1
ATOM 1475 N N . GLU B 2 77 ? 7.730 47.570 22.258 1.00 22.07 77 GLU B N 1
ATOM 1476 C CA . GLU B 2 77 ? 7.186 47.148 20.972 1.00 21.16 77 GLU B CA 1
ATOM 1477 C C . GLU B 2 77 ? 5.666 47.028 20.950 1.00 20.62 77 GLU B C 1
ATOM 1478 O O . GLU B 2 77 ? 5.019 47.463 19.992 1.00 18.69 77 GLU B O 1
ATOM 1484 N N . VAL B 2 78 ? 5.105 46.412 21.987 1.00 18.51 78 VAL B N 1
ATOM 1485 C CA . VAL B 2 78 ? 3.659 46.230 22.081 1.00 19.21 78 VAL B CA 1
ATOM 1486 C C . VAL B 2 78 ? 2.948 47.580 22.055 1.00 22.04 78 VAL B C 1
ATOM 1487 O O . VAL B 2 78 ? 1.938 47.745 21.367 1.00 23.27 78 VAL B O 1
ATOM 1491 N N . ARG B 2 79 ? 3.478 48.543 22.803 1.00 23.18 79 ARG B N 1
ATOM 1492 C CA . ARG B 2 79 ? 2.894 49.882 22.848 1.00 23.88 79 ARG B CA 1
ATOM 1493 C C . ARG B 2 79 ? 2.980 50.507 21.459 1.00 23.67 79 ARG B C 1
ATOM 1494 O O . ARG B 2 79 ? 2.016 51.094 20.966 1.00 23.59 79 ARG B O 1
ATOM 1502 N N . SER B 2 80 ? 4.146 50.371 20.837 1.00 23.13 80 SER B N 1
ATOM 1503 C CA . SER B 2 80 ? 4.376 50.919 19.509 1.00 23.50 80 SER B CA 1
ATOM 1504 C C . SER B 2 80 ? 3.416 50.309 18.491 1.00 23.89 80 SER B C 1
ATOM 1505 O O . SER B 2 80 ? 2.917 51.003 17.605 1.00 22.80 80 SER B O 1
ATOM 1508 N N . ILE B 2 81 ? 3.148 49.012 18.632 1.00 24.89 81 ILE B N 1
ATOM 1509 C CA . ILE B 2 81 ? 2.248 48.316 17.720 1.00 26.17 81 ILE B CA 1
ATOM 1510 C C . ILE B 2 81 ? 0.812 48.813 17.874 1.00 26.75 81 ILE B C 1
ATOM 1511 O O . ILE B 2 81 ? 0.124 49.070 16.884 1.00 25.71 81 ILE B O 1
ATOM 1516 N N . LEU B 2 82 ? 0.356 48.943 19.114 1.00 24.62 82 LEU B N 1
ATOM 1517 C CA . LEU B 2 82 ? -1.004 49.405 19.353 1.00 27.52 82 LEU B CA 1
ATOM 1518 C C . LEU B 2 82 ? -1.199 50.824 18.823 1.00 28.53 82 LEU B C 1
ATOM 1519 O O . LEU B 2 82 ? -2.228 51.133 18.227 1.00 28.27 82 LEU B O 1
ATOM 1524 N N . GLU B 2 83 ? -0.208 51.683 19.029 1.00 29.69 83 GLU B N 1
ATOM 1525 C CA . GLU B 2 83 ? -0.313 53.056 18.554 1.00 34.56 83 GLU B CA 1
ATOM 1526 C C . GLU B 2 83 ? -0.348 53.085 17.033 1.00 35.24 83 GLU B C 1
ATOM 1527 O O . GLU B 2 83 ? -1.108 53.845 16.434 1.00 36.22 83 GLU B O 1
ATOM 1533 N N . LYS B 2 84 ? 0.476 52.245 16.417 1.00 35.64 84 LYS B N 1
ATOM 1534 C CA . LYS B 2 84 ? 0.547 52.152 14.964 1.00 36.00 84 LYS B CA 1
ATOM 1535 C C . LYS B 2 84 ? -0.835 51.883 14.379 1.00 34.75 84 LYS B C 1
ATOM 1536 O O . LYS B 2 84 ? -1.237 52.501 13.397 1.00 33.97 84 LYS B O 1
ATOM 1542 N N . PHE B 2 85 ? -1.561 50.959 14.995 1.00 33.01 85 PHE B N 1
ATOM 1543 C CA . PHE B 2 85 ? -2.894 50.601 14.534 1.00 33.10 85 PHE B CA 1
ATOM 1544 C C . PHE B 2 85 ? -3.968 51.439 15.217 1.00 34.48 85 PHE B C 1
ATOM 1545 O O . PHE B 2 85 ? -5.162 51.200 15.040 1.00 33.29 85 PHE B O 1
ATOM 1553 N N . LYS B 2 86 ? -3.532 52.427 15.993 1.00 36.45 86 LYS B N 1
ATOM 1554 C CA . LYS B 2 86 ? -4.453 53.307 16.701 1.00 39.11 86 LYS B CA 1
ATOM 1555 C C . LYS B 2 86 ? -5.468 52.509 17.513 1.00 39.10 86 LYS B C 1
ATOM 1556 O O . LYS B 2 86 ? -6.672 52.759 17.444 1.00 39.41 86 LYS B O 1
ATOM 1562 N N . LEU B 2 87 ? -4.974 51.543 18.279 1.00 38.36 87 LEU B N 1
ATOM 1563 C CA . LEU B 2 87 ? -5.834 50.715 19.111 1.00 37.74 87 LEU B CA 1
ATOM 1564 C C . LEU B 2 87 ? -5.451 50.868 20.576 1.00 38.43 87 LEU B C 1
ATOM 1565 O O . LEU B 2 87 ? -4.473 51.595 20.854 1.00 38.22 87 LEU B O 1
#

CATH classification: 3.10.450.200

GO terms:
  GO:0005515 protein binding (F, IPI)

Organism: Escherichia coli (NCBI:txid562)

Radius of gyration: 16.27 Å; Cα contacts (8 Å, |Δi|>4): 271; chains: 2; bounding box: 40×41×37 Å

Secondary structure (DSSP, 8-state):
---TT-BTTB-HHHHHHHGGGGGGGT------SHHHHHHHHHHHHHHHH-TT-EE--B-TTSTT-EEEE-TTT-EEEEE-TTS-EEEEEE--TTSHHHHHHHHH-B-/--TTHHHHHHHHHHTTSS-HHHHHHHHHHHHHHHTT-SS--HHHHHHHHHHHHHHHTB--STT--TT-B-HHHHHHHHHHHHHHTT-

Solvent-accessible surface area: 10164 Å² total; per-residue (Å²): 232,115,37,110,6,49,66,84,114,17,40,73,124,35,0,42,69,15,20,37,1,0,21,11,24,77,15,103,51,133,150,94,53,102,112,3,0,40,83,0,44,52,14,0,78,120,15,42,97,56,184,62,15,83,98,52,31,26,6,150,104,24,163,52,3,104,0,57,10,3,75,112,66,38,4,0,0,0,8,60,87,98,20,84,5,19,1,0,5,42,5,5,48,78,0,77,59,3,116,85,0,61,136,81,5,61,36,129,80,67,66,10,13,0,60,5,0,95,61,0,33,62,74,152,16,78,7,83,76,0,5,77,108,0,4,86,34,13,79,80,9,66,45,38,186,124,29,48,95,62,35,29,19,0,1,10,40,0,4,25,0,2,11,27,14,11,71,52,99,113,66,38,153,44,34,37,50,67,100,21,0,59,105,50,0,125,64,12,6,115,132,28,183,59

Sequence (194 aa):
LNDPLDSGRFSRKQLDKKYKHAGDFGISDTKKNRETLTKFRDAIEEHLSDKDTVEKGTYRREKGSKVYFNPNTMNVVIIKSNGEFLSGWKINPDADNGRIYLETGELMNKMAMIDLAKLFLASKITAIEFSERICVERRRLYGVKDLSPNILNCGEELFMAAERFEPDADRANYEIDDNGLKVEVRSILEKFKL